Protein AF-A0AAJ1N488-F1 (afdb_monomer_lite)

Radius of gyration: 25.94 Å; chains: 1; bounding box: 61×75×74 Å

Structure (mmCIF, N/CA/C/O backbone):
data_AF-A0AAJ1N488-F1
#
_entry.id   AF-A0AAJ1N488-F1
#
loop_
_atom_site.group_PDB
_atom_site.id
_atom_site.type_symbol
_atom_site.label_atom_id
_atom_site.label_alt_id
_atom_site.label_comp_id
_atom_site.label_asym_id
_atom_site.label_entity_id
_atom_site.label_seq_id
_atom_site.pdbx_PDB_ins_code
_atom_site.Cartn_x
_atom_site.Cartn_y
_atom_site.Cartn_z
_atom_site.occupancy
_atom_site.B_iso_or_equiv
_atom_site.auth_seq_id
_atom_site.auth_comp_id
_atom_site.auth_asym_id
_atom_site.auth_atom_id
_atom_site.pdbx_PDB_model_num
ATOM 1 N N . MET A 1 1 ? -21.109 -54.606 38.270 1.00 36.25 1 MET A N 1
ATOM 2 C CA . MET A 1 1 ? -21.051 -55.304 36.967 1.00 36.25 1 MET A CA 1
ATOM 3 C C . MET A 1 1 ? -21.963 -54.584 35.985 1.00 36.25 1 MET A C 1
ATOM 5 O O . MET A 1 1 ? -23.136 -54.411 36.277 1.00 36.25 1 MET A O 1
ATOM 9 N N . ARG A 1 2 ? -21.387 -54.098 34.879 1.00 30.08 2 ARG A N 1
ATOM 10 C CA . ARG A 1 2 ? -22.067 -53.442 33.752 1.00 30.08 2 ARG A CA 1
ATOM 11 C C . ARG A 1 2 ? -23.054 -54.397 33.073 1.00 30.08 2 ARG A C 1
ATOM 13 O O . ARG A 1 2 ? -22.641 -55.501 32.739 1.00 30.08 2 ARG A O 1
ATOM 20 N N . LYS A 1 3 ? -24.248 -53.914 32.718 1.00 27.27 3 LYS A N 1
ATOM 21 C CA . LYS A 1 3 ? -24.883 -54.207 31.421 1.00 27.27 3 LYS A CA 1
ATOM 22 C C . LYS A 1 3 ? -25.620 -52.957 30.938 1.00 27.27 3 LYS A C 1
ATOM 24 O O . LYS A 1 3 ? -26.560 -52.496 31.571 1.00 27.27 3 LYS A O 1
ATOM 29 N N . VAL A 1 4 ? -25.112 -52.402 29.843 1.00 28.91 4 VAL A N 1
ATOM 30 C CA . VAL A 1 4 ? -25.708 -51.323 29.054 1.00 28.91 4 VAL A CA 1
ATOM 31 C C . VAL A 1 4 ? -26.609 -51.994 28.019 1.00 28.91 4 VAL A C 1
ATOM 33 O O . VAL A 1 4 ? -26.129 -52.847 27.274 1.00 28.91 4 VAL A O 1
ATOM 36 N N . LEU A 1 5 ? -27.894 -51.636 27.987 1.00 27.42 5 LEU A N 1
ATOM 37 C CA . LEU A 1 5 ? -28.782 -51.913 26.859 1.00 27.42 5 LEU A CA 1
ATOM 38 C C . LEU A 1 5 ? -28.814 -50.657 25.982 1.00 27.42 5 LEU A C 1
ATOM 40 O O . LEU A 1 5 ? -29.198 -49.584 26.442 1.00 27.42 5 LEU A O 1
ATOM 44 N N . ILE A 1 6 ? -28.376 -50.800 24.736 1.00 29.16 6 ILE A N 1
ATOM 45 C CA . ILE A 1 6 ? -28.425 -49.760 23.708 1.00 29.16 6 ILE A CA 1
ATOM 46 C C . ILE A 1 6 ? -29.826 -49.807 23.090 1.00 29.16 6 ILE A C 1
ATOM 48 O O . ILE A 1 6 ? -30.168 -50.764 22.401 1.00 29.16 6 ILE A O 1
ATOM 52 N N . GLY A 1 7 ? -30.642 -48.792 23.374 1.00 27.95 7 GLY A N 1
ATOM 53 C CA . GLY A 1 7 ? -31.912 -48.545 22.695 1.00 27.95 7 GLY A CA 1
ATOM 54 C C . GLY A 1 7 ? -31.689 -47.625 21.498 1.00 27.95 7 GLY A C 1
ATOM 55 O O . GLY A 1 7 ? -31.262 -46.485 21.662 1.00 27.95 7 GLY A O 1
ATOM 56 N N . VAL A 1 8 ? -31.957 -48.134 20.298 1.00 27.59 8 VAL A N 1
ATOM 57 C CA . VAL A 1 8 ? -31.929 -47.376 19.042 1.00 27.59 8 VAL A CA 1
ATOM 58 C C . VAL A 1 8 ? -33.181 -46.501 18.982 1.00 27.59 8 VAL A C 1
ATOM 60 O O . VAL A 1 8 ? -34.292 -47.016 18.875 1.00 27.59 8 VAL A O 1
ATOM 63 N N . MET A 1 9 ? -33.010 -45.181 19.063 1.00 27.67 9 MET A N 1
ATOM 64 C CA . MET A 1 9 ? -34.079 -44.213 18.817 1.00 27.67 9 MET A CA 1
ATOM 65 C C . MET A 1 9 ? -34.003 -43.777 17.351 1.00 27.67 9 MET A C 1
ATOM 67 O O . MET A 1 9 ? -33.059 -43.107 16.937 1.00 27.67 9 MET A O 1
ATOM 71 N N . ALA A 1 10 ? -34.980 -44.210 16.555 1.00 26.47 10 ALA A N 1
ATOM 72 C CA . ALA A 1 10 ? -35.138 -43.792 15.170 1.00 26.47 10 ALA A CA 1
ATOM 73 C C . ALA A 1 10 ? -35.595 -42.326 15.125 1.00 26.47 10 ALA A C 1
ATOM 75 O O . ALA A 1 10 ? -36.695 -41.999 15.569 1.00 26.47 10 ALA A O 1
ATOM 76 N N . VAL A 1 11 ? -34.750 -41.445 14.587 1.00 29.73 11 VAL A N 1
ATOM 77 C CA . VAL A 1 11 ? -35.127 -40.067 14.257 1.00 29.73 11 VAL A CA 1
ATOM 78 C C . VAL A 1 11 ? -35.671 -40.065 12.834 1.00 29.73 11 VAL A C 1
ATOM 80 O O . VAL A 1 11 ? -34.951 -40.316 11.869 1.00 29.73 11 VAL A O 1
ATOM 83 N N . LEU A 1 12 ? -36.971 -39.811 12.726 1.00 25.72 12 LEU A N 1
ATOM 84 C CA . LEU A 1 12 ? -37.691 -39.628 11.475 1.00 25.72 12 LEU A CA 1
ATOM 85 C C . LEU A 1 12 ? -37.343 -38.234 10.918 1.00 25.72 12 LEU A C 1
ATOM 87 O O . LEU A 1 12 ? -37.872 -37.224 11.381 1.00 25.72 12 LEU A O 1
ATOM 91 N N . SER A 1 13 ? -36.418 -38.154 9.961 1.00 28.58 13 SER A N 1
ATOM 92 C CA . SER A 1 13 ? -36.109 -36.899 9.267 1.00 28.58 13 SER A CA 1
ATOM 93 C C . SER A 1 13 ? -37.162 -36.612 8.198 1.00 28.58 13 SER A C 1
ATOM 95 O O . SER A 1 13 ? -37.242 -37.293 7.179 1.00 28.58 13 SER A O 1
ATOM 97 N N . ILE A 1 14 ? -37.960 -35.574 8.439 1.00 30.69 14 ILE A N 1
ATOM 98 C CA . ILE A 1 14 ? -38.857 -34.963 7.458 1.00 30.69 14 ILE A CA 1
ATOM 99 C C . ILE A 1 14 ? -37.984 -34.256 6.413 1.00 30.69 14 ILE A C 1
ATOM 101 O O . ILE A 1 14 ? -37.377 -33.222 6.690 1.00 30.69 14 ILE A O 1
ATOM 105 N N . THR A 1 15 ? -37.898 -34.817 5.209 1.00 27.75 15 THR A N 1
ATOM 106 C CA . THR A 1 15 ? -37.269 -34.165 4.056 1.00 27.75 15 THR A CA 1
ATOM 107 C C . THR A 1 15 ? -38.212 -33.106 3.492 1.00 27.75 15 THR A C 1
ATOM 109 O O . THR A 1 15 ? -39.072 -33.403 2.665 1.00 27.75 15 THR A O 1
ATOM 112 N N . LEU A 1 16 ? -38.047 -31.858 3.929 1.00 30.61 16 LEU A N 1
ATOM 113 C CA . LEU A 1 16 ? -38.528 -30.702 3.178 1.00 30.61 16 LEU A CA 1
ATOM 114 C C . LEU A 1 16 ? -37.578 -30.483 1.996 1.00 30.61 16 LEU A C 1
ATOM 116 O O . LEU A 1 16 ? -36.421 -30.100 2.168 1.00 30.61 16 LEU A O 1
ATOM 120 N N . MET A 1 17 ? -38.075 -30.772 0.793 1.00 32.09 17 MET A N 1
ATOM 121 C CA . MET A 1 17 ? -37.460 -30.390 -0.476 1.00 32.09 17 MET A CA 1
ATOM 122 C C . MET A 1 17 ? -37.405 -28.861 -0.568 1.00 32.09 17 MET A C 1
ATOM 124 O O . MET A 1 17 ? -38.353 -28.215 -1.003 1.00 32.09 17 MET A O 1
ATOM 128 N N . GLY A 1 18 ? -36.285 -28.283 -0.149 1.00 29.25 18 GLY A N 1
ATOM 129 C CA . GLY A 1 18 ? -35.851 -26.955 -0.558 1.00 29.25 18 GLY A CA 1
ATOM 130 C C . GLY A 1 18 ? -34.635 -27.124 -1.455 1.00 29.25 18 GLY A C 1
ATOM 131 O O . GLY A 1 18 ? -33.621 -27.658 -1.012 1.00 29.25 18 GLY A O 1
ATOM 132 N N . CYS A 1 19 ? -34.743 -26.720 -2.721 1.00 30.95 19 CYS A N 1
ATOM 133 C CA . CYS A 1 19 ? -33.626 -26.664 -3.658 1.00 30.95 19 CYS A CA 1
ATOM 134 C C . CYS A 1 19 ? -32.556 -25.691 -3.146 1.00 30.95 19 CYS A C 1
ATOM 136 O O . CYS A 1 19 ? -32.568 -24.509 -3.476 1.00 30.95 19 CYS A O 1
ATOM 138 N N . THR A 1 20 ? -31.611 -26.187 -2.354 1.00 27.67 20 THR A N 1
ATOM 139 C CA . THR A 1 20 ? -30.303 -25.557 -2.224 1.00 27.67 20 THR A CA 1
ATOM 140 C C . THR A 1 20 ? -29.526 -25.836 -3.512 1.00 27.67 20 THR A C 1
ATOM 142 O O . THR A 1 20 ? -29.503 -26.985 -3.972 1.00 27.67 20 THR A O 1
ATOM 145 N N . PRO A 1 21 ? -28.896 -24.829 -4.144 1.00 27.27 21 PRO A N 1
ATOM 146 C CA . PRO A 1 21 ? -27.914 -25.117 -5.172 1.00 27.27 21 PRO A CA 1
ATOM 147 C C . PRO A 1 21 ? -26.832 -25.953 -4.491 1.00 27.27 21 PRO A C 1
ATOM 149 O O . PRO A 1 21 ? -26.192 -25.501 -3.541 1.00 27.27 21 PRO A O 1
ATOM 152 N N . LYS A 1 22 ? -26.673 -27.206 -4.928 1.00 23.69 22 LYS A N 1
ATOM 153 C CA . LYS A 1 22 ? -25.494 -28.000 -4.593 1.00 23.69 22 LYS A CA 1
ATOM 154 C C . LYS A 1 22 ? -24.298 -27.215 -5.113 1.00 23.69 22 LYS A C 1
ATOM 156 O O . LYS A 1 22 ? -23.960 -27.315 -6.288 1.00 23.69 22 LYS A O 1
ATOM 161 N N . ILE A 1 23 ? -23.666 -26.431 -4.248 1.00 27.41 23 ILE A N 1
ATOM 162 C CA . ILE A 1 23 ? -22.282 -26.038 -4.455 1.00 27.41 23 ILE A CA 1
ATOM 163 C C . ILE A 1 23 ? -21.524 -27.353 -4.336 1.00 27.41 23 ILE A C 1
ATOM 165 O O . ILE A 1 23 ? -21.303 -27.867 -3.240 1.00 27.41 23 ILE A O 1
ATOM 169 N N . GLN A 1 24 ? -21.244 -27.967 -5.482 1.00 23.33 24 GLN A N 1
ATOM 170 C CA . GLN A 1 24 ? -20.271 -29.038 -5.569 1.00 23.33 24 GLN A CA 1
ATOM 171 C C . GLN A 1 24 ? -18.945 -28.415 -5.141 1.00 23.33 24 GLN A C 1
ATOM 173 O O . GLN A 1 24 ? -18.272 -27.743 -5.914 1.00 23.33 24 GLN A O 1
ATOM 178 N N . THR A 1 25 ? -18.593 -28.583 -3.871 1.00 26.69 25 THR A N 1
ATOM 179 C CA . THR A 1 25 ? -17.217 -28.425 -3.423 1.00 26.69 25 THR A CA 1
ATOM 180 C C . THR A 1 25 ? -16.431 -29.534 -4.106 1.00 26.69 25 THR A C 1
ATOM 182 O O . THR A 1 25 ? -16.404 -30.670 -3.630 1.00 26.69 25 THR A O 1
ATOM 185 N N . VAL A 1 26 ? -15.870 -29.237 -5.275 1.00 30.50 26 VAL A N 1
ATOM 186 C CA . VAL A 1 26 ? -14.928 -30.133 -5.937 1.00 30.50 26 VAL A CA 1
ATOM 187 C C . VAL A 1 26 ? -13.654 -30.095 -5.100 1.00 30.50 26 VAL A C 1
ATOM 189 O O . VAL A 1 26 ? -12.883 -29.141 -5.156 1.00 30.50 26 VAL A O 1
ATOM 192 N N . SER A 1 27 ? -13.456 -31.102 -4.251 1.00 31.02 27 SER A N 1
ATOM 193 C CA . SER A 1 27 ? -12.177 -31.307 -3.579 1.00 31.02 27 SER A CA 1
ATOM 194 C C . SER A 1 27 ? -11.182 -31.832 -4.615 1.00 31.02 27 SER A C 1
ATOM 196 O O . SER A 1 27 ? -11.155 -33.029 -4.903 1.00 31.02 27 SER A O 1
ATOM 198 N N . PHE A 1 28 ? -10.385 -30.945 -5.206 1.00 37.16 28 PHE A N 1
ATOM 199 C CA . PHE A 1 28 ? -9.226 -31.353 -5.998 1.00 37.16 28 PHE A CA 1
ATOM 200 C C . PHE A 1 28 ? -8.170 -31.933 -5.042 1.00 37.16 28 PHE A C 1
ATOM 202 O O . PHE A 1 28 ? -7.532 -31.199 -4.294 1.00 37.16 28 PHE A O 1
ATOM 209 N N . VAL A 1 29 ? -7.990 -33.257 -5.039 1.00 41.97 29 VAL A N 1
ATOM 210 C CA . VAL A 1 29 ? -6.810 -33.902 -4.439 1.00 41.97 29 VAL A CA 1
ATOM 211 C C . VAL A 1 29 ? -5.736 -33.927 -5.527 1.00 41.97 29 VAL A C 1
ATOM 213 O O . VAL A 1 29 ? -5.707 -34.836 -6.354 1.00 41.97 29 VAL A O 1
ATOM 216 N N . GLY A 1 30 ? -4.919 -32.875 -5.593 1.00 57.50 30 GLY A N 1
ATOM 217 C CA . GLY A 1 30 ? -3.946 -32.664 -6.666 1.00 57.50 30 GLY A CA 1
ATOM 218 C C . GLY A 1 30 ? -2.936 -31.558 -6.367 1.00 57.50 30 GLY A C 1
ATOM 219 O O . GLY A 1 30 ? -2.962 -30.955 -5.295 1.00 57.50 30 GLY A O 1
ATOM 220 N N . ASP A 1 31 ? -2.047 -31.293 -7.323 1.00 72.50 31 ASP A N 1
ATOM 221 C CA . ASP A 1 31 ? -1.040 -30.237 -7.199 1.00 72.50 31 ASP A CA 1
ATOM 222 C C . ASP A 1 31 ? -1.704 -28.858 -7.283 1.00 72.50 31 ASP A C 1
ATOM 224 O O . ASP A 1 31 ? -2.576 -28.625 -8.122 1.00 72.50 31 ASP A O 1
ATOM 228 N N . THR A 1 32 ? -1.261 -27.927 -6.433 1.00 78.19 32 THR A N 1
ATOM 229 C CA . THR A 1 32 ? -1.585 -26.501 -6.572 1.00 78.19 32 THR A CA 1
ATOM 230 C C . THR A 1 32 ? -0.380 -25.782 -7.156 1.00 78.19 32 THR A C 1
ATOM 232 O O . THR A 1 32 ? 0.681 -25.695 -6.528 1.00 78.19 32 THR A O 1
ATOM 235 N N . LEU A 1 33 ? -0.550 -25.262 -8.364 1.00 82.44 33 LEU A N 1
ATOM 236 C CA . LEU A 1 33 ? 0.482 -24.545 -9.092 1.00 82.44 33 LEU A CA 1
ATOM 237 C C . LEU A 1 33 ? 0.209 -23.048 -9.041 1.00 82.44 33 LEU A C 1
ATOM 239 O O . LEU A 1 33 ? -0.930 -22.609 -9.148 1.00 82.44 33 LEU A O 1
ATOM 243 N N . SER A 1 34 ? 1.270 -22.276 -8.879 1.00 81.38 34 SER A N 1
ATOM 244 C CA . SER A 1 34 ? 1.286 -20.828 -9.020 1.00 81.38 34 SER A CA 1
ATOM 245 C C . SER A 1 34 ? 1.753 -20.509 -10.437 1.00 81.38 34 SER A C 1
ATOM 247 O O . SER A 1 34 ? 2.879 -20.854 -10.792 1.00 81.38 34 SER A O 1
ATOM 249 N N . CYS A 1 35 ? 0.891 -19.913 -11.259 1.00 75.44 35 CYS A N 1
ATOM 250 C CA . CYS A 1 35 ? 1.131 -19.719 -12.690 1.00 75.44 35 CYS A CA 1
ATOM 251 C C . CYS A 1 35 ? 1.018 -18.253 -13.101 1.00 75.44 35 CYS A C 1
ATOM 253 O O . CYS A 1 35 ? 0.181 -17.518 -12.583 1.00 75.44 35 CYS A O 1
ATOM 255 N N . GLN A 1 36 ? 1.793 -17.832 -14.098 1.00 75.38 36 GLN A N 1
ATOM 256 C CA . GLN A 1 36 ? 1.586 -16.538 -14.743 1.00 75.38 36 GLN A CA 1
ATOM 257 C C . GLN A 1 36 ? 0.455 -16.663 -15.759 1.00 75.38 36 GLN A C 1
ATOM 259 O O . GLN A 1 36 ? 0.543 -17.460 -16.693 1.00 75.38 36 GLN A O 1
ATOM 264 N N . TYR A 1 37 ? -0.603 -15.874 -15.587 1.00 71.44 37 TYR A N 1
ATOM 265 C CA . TYR A 1 37 ? -1.682 -15.824 -16.563 1.00 71.44 37 TYR A CA 1
ATOM 266 C C . TYR A 1 37 ? -1.346 -14.850 -17.696 1.00 71.44 37 TYR A C 1
ATOM 268 O O . TYR A 1 37 ? -0.968 -13.698 -17.461 1.00 71.44 37 TYR A O 1
ATOM 276 N N . ALA A 1 38 ? -1.499 -15.323 -18.930 1.00 62.50 38 ALA A N 1
ATOM 277 C CA . ALA A 1 38 ? -1.286 -14.562 -20.146 1.00 62.50 38 ALA A CA 1
ATOM 278 C C . ALA A 1 38 ? -2.556 -14.569 -21.007 1.00 62.50 38 ALA A C 1
ATOM 280 O O . ALA A 1 38 ? -2.949 -15.588 -21.575 1.00 62.50 38 ALA A O 1
ATOM 281 N N . VAL A 1 39 ? -3.179 -13.398 -21.161 1.00 52.59 39 VAL A N 1
ATOM 282 C CA . VAL A 1 39 ? -4.188 -13.181 -22.211 1.00 52.59 39 VAL A CA 1
ATOM 283 C C . VAL A 1 39 ? -3.460 -12.782 -23.485 1.00 52.59 39 VAL A C 1
ATOM 285 O O . VAL A 1 39 ? -2.645 -11.865 -23.458 1.00 52.59 39 VAL A O 1
ATOM 288 N N . ALA A 1 40 ? -3.754 -13.418 -24.614 1.00 47.16 40 ALA A N 1
ATOM 289 C CA . ALA A 1 40 ? -3.312 -12.911 -25.906 1.00 47.16 40 ALA A CA 1
ATOM 290 C C . ALA A 1 40 ? -4.152 -11.676 -26.287 1.00 47.16 40 ALA A C 1
ATOM 292 O O . ALA A 1 40 ? -5.366 -11.780 -26.447 1.00 47.16 40 ALA A O 1
ATOM 293 N N . ASN A 1 41 ? -3.541 -10.501 -26.467 1.00 41.06 41 ASN A N 1
ATOM 294 C CA . ASN A 1 41 ? -4.208 -9.410 -27.184 1.00 41.06 41 ASN A CA 1
ATOM 295 C C . ASN A 1 41 ? -4.243 -9.783 -28.677 1.00 41.06 41 ASN A C 1
ATOM 297 O O . ASN A 1 41 ? -3.197 -9.807 -29.329 1.00 41.06 41 ASN A O 1
ATOM 301 N N . ILE A 1 42 ? -5.422 -10.146 -29.190 1.00 46.91 42 ILE A N 1
ATOM 302 C CA . ILE A 1 42 ? -5.598 -10.605 -30.571 1.00 46.91 42 ILE A CA 1
ATOM 303 C C . ILE A 1 42 ? -5.681 -9.383 -31.488 1.00 46.91 42 ILE A C 1
ATOM 305 O O . ILE A 1 42 ? -6.749 -8.812 -31.693 1.00 46.91 42 ILE A O 1
ATOM 309 N N . VAL A 1 43 ? -4.547 -9.013 -32.079 1.00 40.38 43 VAL A N 1
ATOM 310 C CA . VAL A 1 43 ? -4.510 -8.196 -33.296 1.00 40.38 43 VAL A CA 1
ATOM 311 C C . VAL A 1 43 ? -3.701 -8.990 -34.324 1.00 40.38 43 VAL A C 1
ATOM 313 O O . VAL A 1 43 ? -2.548 -9.337 -34.076 1.00 40.38 43 VAL A O 1
ATOM 316 N N . ASP A 1 44 ? -4.343 -9.348 -35.437 1.00 45.78 44 ASP A N 1
ATOM 317 C CA . ASP A 1 44 ? -3.745 -10.018 -36.605 1.00 45.78 44 ASP A CA 1
ATOM 318 C C . ASP A 1 44 ? -3.213 -11.451 -36.397 1.00 45.78 44 ASP A C 1
ATOM 320 O O . ASP A 1 44 ? -2.272 -11.879 -37.061 1.00 45.78 44 ASP A O 1
ATOM 324 N N . GLY A 1 45 ? -3.814 -12.226 -35.488 1.00 45.56 45 GLY A N 1
ATOM 325 C CA . GLY A 1 45 ? -3.485 -13.653 -35.321 1.00 45.56 45 GLY A CA 1
ATOM 326 C C . GLY A 1 45 ? -2.146 -13.935 -34.628 1.00 45.56 45 GLY A C 1
ATOM 327 O O . GLY A 1 45 ? -1.775 -15.097 -34.483 1.00 45.56 45 GLY A O 1
ATOM 328 N N . ASN A 1 46 ? -1.454 -12.899 -34.147 1.00 37.91 46 ASN A N 1
ATOM 329 C CA . ASN A 1 46 ? -0.248 -13.029 -33.337 1.00 37.91 46 ASN A CA 1
ATOM 330 C C . ASN A 1 46 ? -0.586 -12.849 -31.854 1.00 37.91 46 ASN A C 1
ATOM 332 O O . ASN A 1 46 ? -1.107 -11.809 -31.448 1.00 37.91 46 ASN A O 1
ATOM 336 N N . ALA A 1 47 ? -0.269 -13.853 -31.036 1.00 40.34 47 ALA A N 1
ATOM 337 C CA . ALA A 1 47 ? -0.452 -13.772 -29.593 1.00 40.34 47 ALA A CA 1
ATOM 338 C C . ALA A 1 47 ? 0.481 -12.704 -28.996 1.00 40.34 47 ALA A C 1
ATOM 340 O O . ALA A 1 47 ? 1.704 -12.819 -29.070 1.00 40.34 47 ALA A O 1
ATOM 341 N N . LYS A 1 48 ? -0.088 -11.660 -28.384 1.00 44.09 48 LYS A N 1
ATOM 342 C CA . LYS A 1 48 ? 0.655 -10.723 -27.528 1.00 44.09 48 LYS A CA 1
ATOM 343 C C . LYS A 1 48 ? 0.320 -11.001 -26.070 1.00 44.09 48 LYS A C 1
ATOM 345 O O . LYS A 1 48 ? -0.782 -10.690 -25.634 1.00 44.09 48 LYS A O 1
ATOM 350 N N . PHE A 1 49 ? 1.271 -11.589 -25.350 1.00 43.12 49 PHE A N 1
ATOM 351 C CA . PHE A 1 49 ? 1.168 -11.947 -23.936 1.00 43.12 49 PHE A CA 1
ATOM 352 C C . PHE A 1 49 ? 0.855 -10.719 -23.063 1.00 43.12 49 PHE A C 1
ATOM 354 O O . PHE A 1 49 ? 1.678 -9.816 -22.939 1.00 43.12 49 PHE A O 1
ATOM 361 N N . ILE A 1 50 ? -0.316 -10.682 -22.431 1.00 45.34 50 ILE A N 1
ATOM 362 C CA . ILE A 1 50 ? -0.636 -9.740 -21.353 1.00 45.34 50 ILE A CA 1
ATOM 363 C C . ILE A 1 50 ? -0.110 -10.366 -20.064 1.00 45.34 50 ILE A C 1
ATOM 365 O O . ILE A 1 50 ? -0.777 -11.200 -19.466 1.00 45.34 50 ILE A O 1
ATOM 369 N N . ALA A 1 51 ? 1.109 -10.013 -19.670 1.00 37.72 51 ALA A N 1
ATOM 370 C CA . ALA A 1 51 ? 1.714 -10.523 -18.447 1.00 37.72 51 ALA A CA 1
ATOM 371 C C . ALA A 1 51 ? 1.108 -9.843 -17.206 1.00 37.72 51 ALA A C 1
ATOM 373 O O . ALA A 1 51 ? 1.526 -8.751 -16.829 1.00 37.72 51 ALA A O 1
ATOM 374 N N . GLY A 1 52 ? 0.122 -10.482 -16.574 1.00 43.72 52 GLY A N 1
ATOM 375 C CA . GLY A 1 52 ? -0.327 -10.127 -15.227 1.00 43.72 52 GLY A CA 1
ATOM 376 C C . GLY A 1 52 ? 0.615 -10.728 -14.182 1.00 43.72 52 GLY A C 1
ATOM 377 O O . GLY A 1 52 ? 0.910 -11.917 -14.223 1.00 43.72 52 GLY A O 1
ATOM 378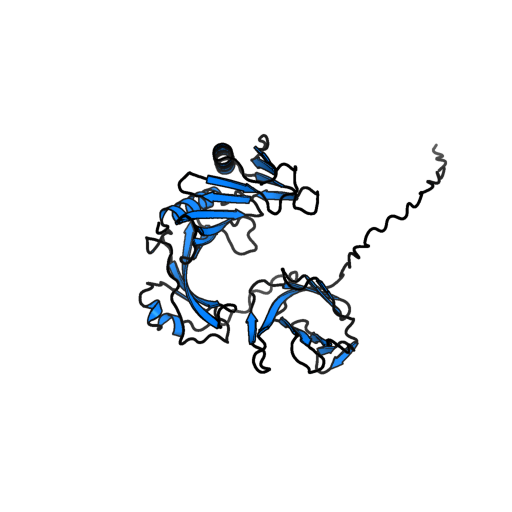 N N . ILE A 1 53 ? 1.109 -9.909 -13.250 1.00 45.94 53 ILE A N 1
ATOM 379 C CA . ILE A 1 53 ? 2.068 -10.321 -12.201 1.00 45.94 53 ILE A CA 1
ATOM 380 C C . ILE A 1 53 ? 1.352 -10.981 -11.009 1.00 45.94 53 ILE A 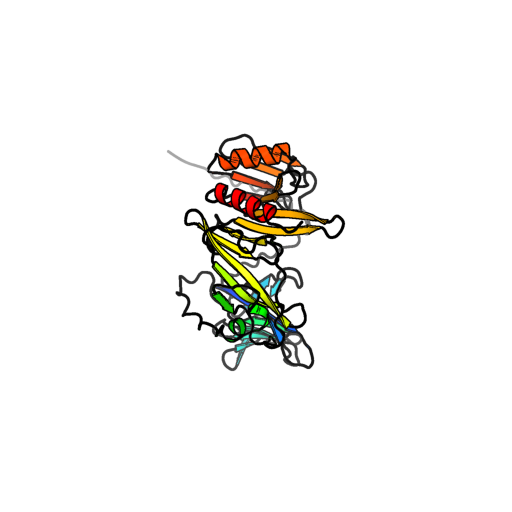C 1
ATOM 382 O O . ILE A 1 53 ? 1.990 -11.349 -10.032 1.00 45.94 53 ILE A O 1
ATOM 386 N N . THR A 1 54 ? 0.031 -11.152 -11.048 1.00 53.25 54 THR A N 1
ATOM 387 C CA . THR A 1 54 ? -0.665 -11.945 -10.032 1.00 53.25 54 THR A CA 1
ATOM 388 C C . THR A 1 54 ? -0.561 -13.417 -10.408 1.00 53.25 54 THR A C 1
ATOM 390 O O . THR A 1 54 ? -1.238 -13.822 -11.356 1.00 53.25 54 THR A O 1
ATOM 393 N N . PRO A 1 55 ? 0.274 -14.221 -9.720 1.00 56.62 55 PRO A N 1
ATOM 394 C CA . PRO A 1 55 ? 0.224 -15.659 -9.886 1.00 56.62 55 PRO A CA 1
ATOM 395 C C . PRO A 1 55 ? -1.201 -16.156 -9.641 1.00 56.62 55 PRO A C 1
ATOM 397 O O . PRO A 1 55 ? -1.794 -15.889 -8.593 1.00 56.62 55 PRO A O 1
ATOM 400 N N . GLU A 1 56 ? -1.749 -16.871 -10.614 1.00 70.19 56 GLU A N 1
ATOM 401 C CA . GLU A 1 56 ? -3.035 -17.538 -10.481 1.00 70.19 56 GLU A CA 1
ATOM 402 C C . GLU A 1 56 ? -2.807 -18.959 -9.977 1.00 70.19 56 GLU A C 1
ATOM 404 O O . GLU A 1 56 ? -1.891 -19.653 -10.426 1.00 70.19 56 GLU A O 1
ATOM 409 N N . ASN A 1 57 ? -3.636 -19.389 -9.023 1.00 77.38 57 ASN A N 1
ATOM 410 C CA . ASN A 1 57 ? -3.594 -20.772 -8.574 1.00 77.38 57 ASN A CA 1
ATOM 411 C C . ASN A 1 57 ? -4.296 -21.645 -9.623 1.00 77.38 57 ASN A C 1
ATOM 413 O O . ASN A 1 57 ? -5.461 -21.410 -9.963 1.00 77.38 57 ASN A O 1
ATOM 417 N N . LEU A 1 58 ? -3.589 -22.663 -10.100 1.00 80.88 58 LEU A N 1
ATOM 418 C CA . LEU A 1 58 ? -4.125 -23.724 -10.935 1.00 80.88 58 LEU A CA 1
ATOM 419 C C . LEU A 1 58 ? -4.137 -25.026 -10.131 1.00 80.88 58 LEU A C 1
ATOM 421 O O . LEU A 1 58 ? -3.119 -25.425 -9.565 1.00 80.88 58 LEU A O 1
ATOM 425 N N . TYR A 1 59 ? -5.286 -25.688 -10.076 1.00 77.12 59 TYR A N 1
ATOM 426 C CA . TYR A 1 59 ? -5.453 -26.974 -9.405 1.00 77.12 59 TYR A CA 1
ATOM 427 C C . TYR A 1 59 ? -5.378 -28.080 -10.450 1.00 77.12 59 TYR A C 1
ATOM 429 O O . TYR A 1 59 ? -6.133 -28.036 -11.416 1.00 77.12 59 TYR A O 1
ATOM 437 N N . VAL A 1 60 ? -4.477 -29.052 -10.285 1.00 75.81 60 VAL A N 1
ATOM 438 C CA . VAL A 1 60 ? -4.211 -30.088 -11.297 1.00 75.81 60 VAL A CA 1
ATOM 439 C C . VAL A 1 60 ? -4.285 -31.481 -10.681 1.00 75.81 60 VAL A C 1
ATOM 441 O O . VAL A 1 60 ? -3.535 -31.803 -9.762 1.00 75.81 60 VAL A O 1
ATOM 444 N N . ALA A 1 61 ? -5.145 -32.342 -11.221 1.00 69.69 61 ALA A N 1
ATOM 445 C CA . ALA A 1 61 ? -5.308 -33.731 -10.794 1.00 69.69 61 ALA A CA 1
ATOM 446 C C . ALA A 1 61 ? -5.826 -34.581 -11.956 1.00 69.69 61 ALA A C 1
ATOM 448 O O . ALA A 1 61 ? -6.604 -34.094 -12.763 1.00 69.69 61 ALA A O 1
ATOM 449 N N . ASN A 1 62 ? -5.441 -35.859 -12.026 1.00 70.94 62 ASN A N 1
ATOM 450 C CA . ASN A 1 62 ? -6.058 -36.848 -12.927 1.00 70.94 62 ASN A CA 1
ATOM 451 C C . ASN A 1 62 ? -6.191 -36.394 -14.398 1.00 70.94 62 ASN A C 1
ATOM 453 O O . ASN A 1 62 ? -7.250 -36.543 -15.003 1.00 70.94 62 ASN A O 1
ATOM 457 N N . ASN A 1 63 ? -5.119 -35.829 -14.970 1.00 78.00 63 ASN A N 1
ATOM 458 C CA . ASN A 1 63 ? -5.108 -35.253 -16.323 1.00 78.00 63 ASN A CA 1
ATOM 459 C C . ASN A 1 63 ? -6.197 -34.191 -16.551 1.00 78.00 63 ASN A C 1
ATOM 461 O O . ASN A 1 63 ? -6.740 -34.076 -17.642 1.00 78.00 63 ASN A O 1
ATOM 465 N N . GLN A 1 64 ? -6.530 -33.425 -15.520 1.00 75.25 64 GLN A N 1
ATOM 466 C CA . GLN A 1 64 ? -7.517 -32.355 -15.535 1.00 75.25 64 GLN A CA 1
ATOM 467 C C . GLN A 1 64 ? -6.958 -31.158 -14.756 1.00 75.25 64 GLN A C 1
ATOM 469 O O . GLN A 1 64 ? -6.129 -31.331 -13.854 1.00 75.25 64 GLN A O 1
ATOM 474 N N . PHE A 1 65 ? -7.414 -29.949 -15.079 1.00 79.31 65 PHE A N 1
ATOM 475 C CA . PHE A 1 65 ? -7.069 -28.751 -14.324 1.00 79.31 65 PHE A CA 1
ATOM 476 C C . PHE A 1 65 ? -8.252 -27.798 -14.135 1.00 79.31 65 PHE A C 1
ATOM 478 O O . PHE A 1 65 ? -9.201 -27.800 -14.920 1.00 79.31 65 PHE A O 1
ATOM 485 N N . ALA A 1 66 ? -8.183 -26.961 -13.099 1.00 72.69 66 ALA A N 1
ATOM 486 C CA . ALA A 1 66 ? -9.182 -25.938 -12.804 1.00 72.69 66 ALA A CA 1
ATOM 487 C C . ALA A 1 66 ? -8.561 -24.659 -12.220 1.00 72.69 66 ALA A C 1
ATOM 489 O O . ALA A 1 66 ? -7.489 -24.698 -11.613 1.00 72.69 66 ALA A O 1
ATOM 490 N N . THR A 1 67 ? -9.242 -23.519 -12.366 1.00 72.75 67 THR A N 1
ATOM 491 C CA . THR A 1 67 ? -8.811 -22.235 -11.788 1.00 72.75 67 THR A CA 1
ATOM 492 C C . THR A 1 67 ? -9.958 -21.258 -11.530 1.00 72.75 67 THR A C 1
ATOM 494 O O . THR A 1 67 ? -11.014 -21.303 -12.164 1.00 72.75 67 THR A O 1
ATOM 497 N N . THR A 1 68 ? -9.735 -20.349 -10.579 1.00 58.84 68 THR A N 1
ATOM 498 C CA . THR A 1 68 ? -10.614 -19.223 -10.246 1.00 58.84 68 THR A CA 1
ATOM 499 C C . THR A 1 68 ? -9.952 -17.929 -10.711 1.00 58.84 68 THR A C 1
ATOM 501 O O . THR A 1 68 ? -9.041 -17.431 -10.047 1.00 58.84 68 THR A O 1
ATOM 504 N N . MET A 1 69 ? -10.398 -17.368 -11.834 1.00 55.12 69 MET A N 1
ATOM 505 C CA . MET A 1 69 ? -9.815 -16.127 -12.345 1.00 55.12 69 MET A CA 1
ATOM 506 C C . MET A 1 69 ? -10.345 -14.907 -11.586 1.00 55.12 69 MET A C 1
ATOM 508 O O . MET A 1 69 ? -11.558 -14.751 -11.410 1.00 55.12 69 MET A O 1
ATOM 512 N N . PHE A 1 70 ? -9.454 -13.993 -11.190 1.00 45.69 70 PHE A N 1
ATOM 513 C CA . PHE A 1 70 ? -9.852 -12.725 -10.577 1.00 45.69 70 PHE A CA 1
ATOM 514 C C . PHE A 1 70 ? -10.663 -11.871 -11.579 1.00 45.69 70 PHE A C 1
ATOM 516 O O . PHE A 1 70 ? -10.157 -11.356 -12.574 1.00 45.69 70 PHE A O 1
ATOM 523 N N . SER A 1 71 ? -11.943 -11.659 -11.268 1.00 37.94 71 SER A N 1
ATOM 524 C CA . SER A 1 71 ? -12.814 -10.557 -11.726 1.00 37.94 71 SER A CA 1
ATOM 525 C C . SER A 1 71 ? -13.369 -10.494 -13.164 1.00 37.94 71 SER A C 1
ATOM 527 O O . SER A 1 71 ? -14.103 -9.541 -13.426 1.00 37.94 71 SER A O 1
ATOM 529 N N . ARG A 1 72 ? -13.128 -11.434 -14.102 1.00 41.56 72 ARG A N 1
ATOM 530 C CA . ARG A 1 72 ? -13.705 -11.287 -15.474 1.00 41.56 72 ARG A CA 1
ATOM 531 C C . ARG A 1 72 ? -14.371 -12.490 -16.153 1.00 41.56 72 ARG A C 1
ATOM 533 O O . ARG A 1 72 ? -15.142 -12.245 -17.075 1.00 41.56 72 ARG A O 1
ATOM 540 N N . ILE A 1 73 ? -14.123 -13.742 -15.754 1.00 42.53 73 ILE A N 1
ATOM 541 C CA . ILE A 1 73 ? -14.570 -14.909 -16.562 1.00 42.53 73 ILE A CA 1
ATOM 542 C C . ILE A 1 73 ? -15.186 -16.063 -15.747 1.00 42.53 73 ILE A C 1
ATOM 544 O O . ILE A 1 73 ? -15.804 -16.953 -16.320 1.00 42.53 73 ILE A O 1
ATOM 548 N N . GLY A 1 74 ? -15.097 -16.028 -14.413 1.00 54.12 74 GLY A N 1
ATOM 549 C CA . GLY A 1 74 ? -15.624 -17.089 -13.547 1.00 54.12 74 GLY A CA 1
ATOM 550 C C . GLY A 1 74 ? -14.666 -18.275 -13.370 1.00 54.12 74 GLY A C 1
ATOM 551 O O . GLY A 1 74 ? -13.472 -18.173 -13.648 1.00 54.12 74 GLY A O 1
ATOM 552 N N . PHE A 1 75 ? -15.191 -19.378 -12.830 1.00 56.44 75 PHE A N 1
ATOM 553 C CA . PHE A 1 75 ? -14.464 -20.634 -12.617 1.00 56.44 75 PHE A CA 1
ATOM 554 C C . PHE A 1 75 ? -14.289 -21.381 -13.945 1.00 56.44 75 PHE A C 1
ATOM 556 O O . PHE A 1 75 ? -15.261 -21.559 -14.678 1.00 56.44 75 PHE A O 1
ATOM 563 N N . ILE A 1 76 ? -13.064 -21.816 -14.244 1.00 73.31 76 ILE A N 1
ATOM 564 C CA . ILE A 1 76 ? -12.737 -22.607 -15.435 1.00 73.31 76 ILE A CA 1
ATOM 565 C C . ILE A 1 76 ? -12.312 -23.998 -14.977 1.00 73.31 76 ILE A C 1
ATOM 567 O O . ILE A 1 76 ? -11.417 -24.125 -14.145 1.00 73.31 76 ILE A O 1
ATOM 571 N N . GLU A 1 77 ? -12.920 -25.028 -15.556 1.00 73.12 77 GLU A N 1
ATOM 572 C CA . GLU A 1 77 ? -12.580 -26.433 -15.333 1.00 73.12 77 GLU A CA 1
ATOM 573 C C . GLU A 1 77 ? -12.397 -27.121 -16.688 1.00 73.12 77 GLU A C 1
ATOM 575 O O . GLU A 1 77 ? -13.257 -27.018 -17.567 1.00 73.12 77 GLU A O 1
ATOM 580 N N . SER A 1 78 ? -11.260 -27.791 -16.880 1.00 77.94 78 SER A N 1
ATOM 581 C CA . SER A 1 78 ? -11.014 -28.578 -18.086 1.00 77.94 78 SER A CA 1
ATOM 582 C C . SER A 1 78 ? -11.810 -29.885 -18.036 1.00 77.94 78 SER A C 1
ATOM 584 O O . SER A 1 78 ? -12.047 -30.413 -16.951 1.00 77.94 78 SER A O 1
ATOM 586 N N . PRO A 1 79 ? -12.168 -30.492 -19.178 1.00 81.81 79 PRO A N 1
ATOM 587 C CA . PRO A 1 79 ? -12.480 -31.917 -19.201 1.00 81.81 79 PRO A CA 1
ATOM 588 C C . PRO A 1 79 ? -11.218 -32.739 -18.890 1.00 81.81 79 PRO A C 1
ATOM 590 O O . PRO A 1 79 ? -10.097 -32.217 -18.913 1.00 81.81 79 PRO A O 1
ATOM 593 N N . THR A 1 80 ? -11.382 -34.037 -18.634 1.00 82.00 80 THR A N 1
ATOM 594 C CA . THR A 1 80 ? -10.245 -34.964 -18.567 1.00 82.00 80 THR A CA 1
ATOM 595 C C . THR A 1 80 ? -9.528 -35.003 -19.917 1.00 82.00 80 THR A C 1
ATOM 597 O O . THR A 1 80 ? -10.148 -35.227 -20.957 1.00 82.00 80 THR A O 1
ATOM 600 N N . LEU A 1 81 ? -8.217 -34.781 -19.899 1.00 81.56 81 LEU A N 1
ATOM 601 C CA . LEU A 1 81 ? -7.357 -34.775 -21.073 1.00 81.56 81 LEU A CA 1
ATOM 602 C C . LEU A 1 81 ? -6.913 -36.211 -21.373 1.00 81.56 81 LEU A C 1
ATOM 604 O O . LEU A 1 81 ? -6.163 -36.832 -20.615 1.00 81.56 81 LEU A O 1
ATOM 608 N N . THR A 1 82 ? -7.431 -36.752 -22.467 1.00 83.38 82 THR A N 1
ATOM 609 C CA . THR A 1 82 ? -7.333 -38.169 -22.847 1.00 83.38 82 THR A CA 1
ATOM 610 C C . THR A 1 82 ? -6.293 -38.404 -23.933 1.00 83.38 82 THR A C 1
ATOM 612 O O . THR A 1 82 ? -5.629 -39.442 -23.937 1.00 83.38 82 THR A O 1
ATOM 615 N N . LYS A 1 83 ? -6.114 -37.444 -24.845 1.00 84.00 83 LYS A N 1
ATOM 616 C CA . LYS A 1 83 ? -5.169 -37.550 -25.956 1.00 84.00 83 LYS A CA 1
ATOM 617 C C . LYS A 1 83 ? -3.788 -37.042 -25.538 1.00 84.00 83 LYS A C 1
ATOM 619 O O . LYS A 1 83 ? -3.678 -36.000 -24.902 1.00 84.00 83 LYS A O 1
ATOM 624 N N . LYS A 1 84 ? -2.728 -37.753 -25.934 1.00 81.69 84 LYS A N 1
ATOM 625 C CA . LYS A 1 84 ? -1.326 -37.398 -25.667 1.00 81.69 84 LYS A CA 1
ATOM 626 C C . LYS A 1 84 ? -0.555 -37.260 -26.977 1.00 81.69 84 LYS A C 1
ATOM 628 O O . LYS A 1 84 ? -0.544 -38.187 -27.783 1.00 81.69 84 LYS A O 1
ATOM 633 N N . GLU A 1 85 ? 0.087 -36.117 -27.188 1.00 75.69 85 GLU A N 1
ATOM 634 C CA . GLU A 1 85 ? 0.847 -35.811 -28.404 1.00 75.69 85 GLU A CA 1
ATOM 635 C C . GLU A 1 85 ? 2.032 -34.896 -28.062 1.00 75.69 85 GLU A C 1
ATOM 637 O O . GLU A 1 85 ? 1.847 -33.853 -27.445 1.00 75.69 85 GLU A O 1
ATOM 642 N N . ASN A 1 86 ? 3.257 -35.284 -28.439 1.00 70.12 86 ASN A N 1
ATOM 643 C CA . ASN A 1 86 ? 4.482 -34.480 -28.267 1.00 70.12 86 ASN A CA 1
ATOM 644 C C . ASN A 1 86 ? 4.693 -33.883 -26.856 1.00 70.12 86 ASN A C 1
ATOM 646 O O . ASN A 1 86 ? 5.132 -32.744 -26.724 1.00 70.12 86 ASN A O 1
ATOM 650 N N . GLY A 1 87 ? 4.388 -34.645 -25.799 1.00 66.06 87 GLY A N 1
ATOM 651 C CA . GLY A 1 87 ? 4.550 -34.183 -24.413 1.00 66.06 87 GLY A CA 1
ATOM 652 C C . GLY A 1 87 ? 3.433 -33.256 -23.916 1.00 66.06 87 GLY A C 1
ATOM 653 O O . GLY A 1 87 ? 3.600 -32.595 -22.891 1.00 66.06 87 GLY A O 1
ATOM 654 N N . VAL A 1 88 ? 2.306 -33.197 -24.632 1.00 67.75 88 VAL A N 1
ATOM 655 C CA . VAL A 1 88 ? 1.119 -32.406 -24.289 1.00 67.75 88 VAL A CA 1
ATOM 656 C C . VAL A 1 88 ? -0.107 -33.317 -24.212 1.00 67.75 88 VAL A C 1
ATOM 658 O O . VAL A 1 88 ? -0.343 -34.153 -25.087 1.00 67.75 88 VAL A O 1
ATOM 661 N N . LEU A 1 89 ? -0.902 -33.135 -23.161 1.00 76.25 89 LEU A N 1
ATOM 662 C CA . LEU A 1 89 ? -2.215 -33.740 -22.971 1.00 76.25 89 LEU A CA 1
ATOM 663 C C . LEU A 1 89 ? -3.297 -32.811 -23.525 1.00 76.25 89 LEU A C 1
ATOM 665 O O . LEU A 1 89 ? -3.223 -31.600 -23.335 1.00 76.25 89 LEU A O 1
ATOM 669 N N . ILE A 1 90 ? -4.283 -33.372 -24.222 1.00 81.31 90 ILE A N 1
ATOM 670 C CA . ILE A 1 90 ? -5.246 -32.643 -25.054 1.00 81.31 90 ILE A CA 1
ATOM 671 C C . ILE A 1 90 ? -6.661 -33.194 -24.813 1.00 81.31 90 ILE A C 1
ATOM 673 O O . ILE A 1 90 ? -6.852 -34.405 -24.693 1.00 81.31 90 ILE A O 1
ATOM 677 N N . SER A 1 91 ? -7.656 -32.306 -24.751 1.00 87.19 91 SER A N 1
ATOM 678 C CA . SER A 1 91 ? -9.078 -32.673 -24.683 1.00 87.19 91 SER A CA 1
ATOM 679 C C . SER A 1 91 ? -9.670 -32.993 -26.057 1.00 87.19 91 SER A C 1
ATOM 681 O O . SER A 1 91 ? -9.362 -32.296 -27.023 1.00 87.19 91 SER A O 1
ATOM 683 N N . ASP A 1 92 ? -10.654 -33.889 -26.111 1.00 76.19 92 ASP A N 1
ATOM 684 C CA . ASP A 1 92 ? -11.408 -34.231 -27.331 1.00 76.19 92 ASP A CA 1
ATOM 685 C C . ASP A 1 92 ? -12.577 -33.255 -27.643 1.00 76.19 92 ASP A C 1
ATOM 687 O O . ASP A 1 92 ? -13.597 -33.649 -28.200 1.00 76.19 92 ASP A O 1
ATOM 691 N N . GLY A 1 93 ? -12.486 -31.982 -27.234 1.00 66.94 93 GLY A N 1
ATOM 692 C CA . GLY A 1 93 ? -13.594 -31.015 -27.311 1.00 66.94 93 GLY A CA 1
ATOM 693 C C . GLY A 1 93 ? -13.747 -30.286 -28.658 1.00 66.94 93 GLY A C 1
ATOM 694 O O . GLY A 1 93 ? -12.767 -29.823 -29.233 1.00 66.94 93 GLY A O 1
ATOM 695 N N . ASP A 1 94 ? -14.996 -30.084 -29.105 1.00 62.00 94 ASP A N 1
ATOM 696 C CA . ASP A 1 94 ? -15.320 -29.473 -30.415 1.00 62.00 94 ASP A CA 1
ATOM 697 C C . ASP A 1 94 ? -15.284 -27.929 -30.452 1.00 62.00 94 ASP A C 1
ATOM 699 O O . ASP A 1 94 ? -15.171 -27.325 -31.522 1.00 62.00 94 ASP A O 1
ATOM 703 N N . LYS A 1 95 ? -15.446 -27.258 -29.300 1.00 69.00 95 LYS A N 1
ATOM 704 C CA . LYS A 1 95 ? -15.540 -25.780 -29.211 1.00 69.00 95 LYS A CA 1
ATOM 705 C C . LYS A 1 95 ? -14.267 -25.123 -28.690 1.00 69.00 95 LYS A C 1
ATOM 707 O O . LYS A 1 95 ? -13.862 -24.077 -29.195 1.00 69.00 95 LYS A O 1
ATOM 712 N N . SER A 1 96 ? -13.661 -25.735 -27.682 1.00 78.00 96 SER A N 1
ATOM 713 C CA . SER A 1 96 ? -12.410 -25.299 -27.073 1.00 78.00 96 SER A CA 1
ATOM 714 C C . SER A 1 96 ? -11.587 -26.533 -26.751 1.00 78.00 96 SER A C 1
ATOM 716 O O . SER A 1 96 ? -12.114 -27.511 -26.219 1.00 78.00 96 SER A O 1
ATOM 718 N N . ILE A 1 97 ? -10.307 -26.472 -27.085 1.00 83.50 97 ILE A N 1
ATOM 719 C CA . ILE A 1 97 ? -9.340 -27.537 -26.880 1.00 83.50 97 ILE A CA 1
ATOM 720 C C . ILE A 1 97 ? -8.481 -27.123 -25.689 1.00 83.50 97 ILE A C 1
ATOM 722 O O . ILE A 1 97 ? -7.722 -26.155 -25.752 1.00 83.50 97 ILE A O 1
ATOM 726 N N . PHE A 1 98 ? -8.633 -27.849 -24.591 1.00 86.75 98 PHE A N 1
ATOM 727 C CA . PHE A 1 98 ? -7.827 -27.694 -23.393 1.00 86.75 98 PHE A CA 1
ATOM 728 C C . PHE A 1 98 ? -6.547 -28.495 -23.564 1.00 86.75 98 PHE A C 1
ATOM 730 O O . PHE A 1 98 ? -6.579 -29.634 -24.038 1.00 86.75 98 PHE A O 1
ATOM 737 N N . THR A 1 99 ? -5.429 -27.897 -23.172 1.00 83.69 99 THR A N 1
ATOM 738 C CA . THR A 1 99 ? -4.123 -28.538 -23.251 1.00 83.69 99 THR A CA 1
ATOM 739 C C . THR A 1 99 ? -3.330 -28.342 -21.969 1.00 83.69 99 THR A C 1
ATOM 741 O O . THR A 1 99 ? -3.479 -27.335 -21.280 1.00 83.69 99 THR A O 1
ATOM 744 N N . MET A 1 100 ? -2.505 -29.330 -21.642 1.00 84.75 100 MET A N 1
ATOM 745 C CA . MET A 1 100 ? -1.628 -29.332 -20.474 1.00 84.75 100 MET A CA 1
ATOM 746 C C . MET A 1 100 ? -0.308 -29.986 -20.859 1.00 84.75 100 MET A C 1
ATOM 748 O O . MET A 1 100 ? -0.307 -31.117 -21.346 1.00 84.75 100 MET A O 1
ATOM 752 N N . SER A 1 101 ? 0.815 -29.307 -20.645 1.00 77.62 101 SER A N 1
ATOM 753 C CA . SER A 1 101 ? 2.121 -29.944 -20.800 1.00 77.62 101 SER A CA 1
ATOM 754 C C . SER A 1 101 ? 2.321 -31.018 -19.725 1.00 77.62 101 SER A C 1
ATOM 756 O O . SER A 1 101 ? 1.862 -30.881 -18.591 1.00 77.62 101 SER A O 1
ATOM 758 N N . GLU A 1 102 ? 2.988 -32.122 -20.058 1.00 77.06 102 GLU A N 1
ATOM 759 C CA . GLU A 1 102 ? 3.177 -33.236 -19.113 1.00 77.06 102 GLU A CA 1
ATOM 760 C C . GLU A 1 102 ? 4.019 -32.862 -17.889 1.00 77.06 102 GLU A C 1
ATOM 762 O O . GLU A 1 102 ? 3.817 -33.409 -16.805 1.00 77.06 102 GLU A O 1
ATOM 767 N N . ASP A 1 103 ? 4.931 -31.905 -18.055 1.00 76.06 103 ASP A N 1
ATOM 768 C CA . ASP A 1 103 ? 5.732 -31.309 -16.984 1.00 76.06 103 ASP A CA 1
ATOM 769 C C . ASP A 1 103 ? 4.955 -30.269 -16.154 1.00 76.06 103 ASP A C 1
ATOM 771 O O . ASP A 1 103 ? 5.495 -29.731 -15.189 1.00 76.06 103 ASP A O 1
ATOM 775 N N . LYS A 1 104 ? 3.692 -29.996 -16.513 1.00 82.62 104 LYS A N 1
ATOM 776 C CA . LYS A 1 104 ? 2.788 -29.045 -15.855 1.00 82.62 104 LYS A CA 1
ATOM 777 C C . LYS A 1 104 ? 3.318 -27.608 -15.814 1.00 82.62 104 LYS A C 1
ATOM 779 O O . LYS A 1 104 ? 2.941 -26.839 -14.931 1.00 82.62 104 LYS A O 1
ATOM 784 N N . SER A 1 105 ? 4.183 -27.234 -16.754 1.00 77.00 105 SER A N 1
ATOM 785 C CA . SER A 1 105 ? 4.700 -25.869 -16.881 1.00 77.00 105 SER A CA 1
ATOM 786 C C . SER A 1 105 ? 3.745 -24.926 -17.629 1.00 77.00 105 SER A C 1
ATOM 788 O O . SER A 1 105 ? 3.805 -23.716 -17.392 1.00 77.00 105 SER A O 1
ATOM 790 N N . ASN A 1 106 ? 2.852 -25.458 -18.481 1.00 78.94 106 ASN A N 1
ATOM 791 C CA . ASN A 1 106 ? 2.015 -24.675 -19.397 1.00 78.94 106 ASN A CA 1
ATOM 792 C C . ASN A 1 106 ? 0.608 -25.281 -19.613 1.00 78.94 106 ASN A C 1
ATOM 794 O O . ASN A 1 106 ? 0.456 -26.492 -19.799 1.00 78.94 106 ASN A O 1
ATOM 798 N N . PHE A 1 107 ? -0.416 -24.420 -19.636 1.00 86.88 107 PHE A N 1
ATOM 799 C CA . PHE A 1 107 ? -1.833 -24.779 -19.770 1.00 86.88 107 PHE A CA 1
ATOM 800 C C . PHE A 1 107 ? -2.568 -23.863 -20.768 1.00 86.88 107 PHE A C 1
ATOM 802 O O . PHE A 1 107 ? -3.229 -22.902 -20.372 1.00 86.88 107 PHE A O 1
ATOM 809 N N . PRO A 1 108 ? -2.461 -24.097 -22.084 1.00 83.31 108 PRO A N 1
ATOM 810 C CA . PRO A 1 108 ? -3.244 -23.363 -23.074 1.00 83.31 108 PRO A CA 1
ATOM 811 C C . PRO A 1 108 ? -4.687 -23.877 -23.197 1.00 83.31 108 PRO A C 1
ATOM 813 O O . PRO A 1 108 ? -4.946 -25.082 -23.177 1.00 83.31 108 PRO A O 1
ATOM 816 N N . ILE A 1 109 ? -5.620 -22.963 -23.456 1.00 84.75 109 ILE A N 1
ATOM 817 C CA . ILE A 1 109 ? -6.945 -23.258 -24.013 1.00 84.75 109 ILE A CA 1
ATOM 818 C C . ILE A 1 109 ? -7.010 -22.590 -25.381 1.00 84.75 109 ILE A C 1
ATOM 820 O O . ILE A 1 109 ? -6.808 -21.378 -25.480 1.00 84.75 109 ILE A O 1
ATOM 824 N N . VAL A 1 110 ? -7.295 -23.360 -26.428 1.00 77.19 110 VAL A N 1
ATOM 825 C CA . VAL A 1 110 ? -7.382 -22.863 -27.809 1.00 77.19 110 VAL A CA 1
ATOM 826 C C . VAL A 1 110 ? -8.769 -23.100 -28.408 1.00 77.19 110 VAL A C 1
ATOM 828 O O . VAL A 1 110 ? -9.515 -23.953 -27.935 1.00 77.19 110 VAL A O 1
ATOM 831 N N . ASP A 1 111 ? -9.148 -22.349 -29.439 1.00 79.44 111 ASP A N 1
ATOM 832 C CA . ASP A 1 111 ? -10.346 -22.642 -30.234 1.00 79.44 111 ASP A CA 1
ATOM 833 C C . ASP A 1 111 ? -10.091 -23.753 -31.274 1.00 79.44 111 ASP A C 1
ATOM 835 O O . ASP A 1 111 ? -8.979 -24.267 -31.425 1.00 79.44 111 ASP A O 1
ATOM 839 N N . LYS A 1 112 ? -11.134 -24.126 -32.023 1.00 78.69 112 LYS A N 1
ATOM 840 C CA . LYS A 1 112 ? -11.057 -25.126 -33.104 1.00 78.69 112 LYS A CA 1
ATOM 841 C C . LYS A 1 112 ? -10.076 -24.766 -34.233 1.00 78.69 112 LYS A C 1
ATOM 843 O O . LYS A 1 112 ? -9.584 -25.660 -34.917 1.00 78.69 112 LYS A O 1
ATOM 848 N N . ASP A 1 113 ? -9.780 -23.479 -34.412 1.00 77.19 113 ASP A N 1
ATOM 849 C CA . ASP A 1 113 ? -8.826 -22.971 -35.402 1.00 77.19 113 ASP A CA 1
ATOM 850 C C . ASP A 1 113 ? -7.406 -22.878 -34.804 1.00 77.19 113 ASP A C 1
ATOM 852 O O . ASP A 1 113 ? -6.502 -22.303 -35.414 1.00 77.19 113 ASP A O 1
ATOM 856 N N . LYS A 1 114 ? -7.200 -23.468 -33.615 1.00 71.38 114 LYS A N 1
ATOM 857 C CA . LYS A 1 114 ? -5.957 -23.486 -32.830 1.00 71.38 114 LYS A CA 1
ATOM 858 C C . LYS A 1 114 ? -5.490 -22.103 -32.369 1.00 71.38 114 LYS A C 1
ATOM 860 O O . LYS A 1 114 ? -4.304 -21.914 -32.096 1.00 71.38 114 LYS A O 1
ATOM 865 N N . LYS A 1 115 ? -6.396 -21.131 -32.246 1.00 70.94 115 LYS A N 1
ATOM 866 C CA . LYS A 1 115 ? -6.073 -19.812 -31.688 1.00 70.94 115 LYS A CA 1
ATOM 867 C C . LYS A 1 115 ? -6.146 -19.851 -30.170 1.00 70.94 115 LYS A C 1
ATOM 869 O O . LYS A 1 115 ? -7.108 -20.367 -29.613 1.00 70.94 115 LYS A O 1
ATOM 874 N N . ILE A 1 116 ? -5.151 -19.272 -29.501 1.00 70.62 116 ILE A N 1
ATOM 875 C CA . ILE A 1 116 ? -5.084 -19.220 -28.035 1.00 70.62 116 ILE A CA 1
ATOM 876 C C . ILE A 1 116 ? -6.182 -18.304 -27.488 1.00 70.62 116 ILE A C 1
ATOM 878 O O . ILE A 1 116 ? -6.213 -17.113 -27.791 1.00 70.62 116 ILE A O 1
ATOM 882 N N . LEU A 1 117 ? -7.056 -18.878 -26.663 1.00 71.94 117 LEU A N 1
ATOM 883 C CA . LEU A 1 117 ? -8.094 -18.185 -25.903 1.00 71.94 117 LEU A CA 1
ATOM 884 C C . LEU A 1 117 ? -7.579 -17.794 -24.511 1.00 71.94 117 LEU A C 1
ATOM 886 O O . LEU A 1 117 ? -7.768 -16.659 -24.079 1.00 71.94 117 LEU A O 1
ATOM 890 N N . HIS A 1 118 ? -6.886 -18.719 -23.838 1.00 76.25 118 HIS A N 1
ATOM 891 C CA . HIS A 1 118 ? -6.298 -18.540 -22.507 1.00 76.25 118 HIS A CA 1
ATOM 892 C C . HIS A 1 118 ? -4.956 -19.266 -22.415 1.00 76.25 118 HIS A C 1
ATOM 894 O O . HIS A 1 118 ? -4.785 -20.309 -23.046 1.00 76.25 118 HIS A O 1
ATOM 900 N N . GLN A 1 119 ? -4.021 -18.750 -21.617 1.00 79.62 119 GLN A N 1
ATOM 901 C CA . GLN A 1 119 ? -2.767 -19.443 -21.345 1.00 79.62 119 GLN A CA 1
ATOM 902 C C . GLN A 1 119 ? -2.267 -19.156 -19.929 1.00 79.62 119 GLN A C 1
ATOM 904 O O . GLN A 1 119 ? -2.137 -18.000 -19.532 1.00 79.62 119 GLN A O 1
ATOM 909 N N . TRP A 1 120 ? -1.930 -20.217 -19.199 1.00 82.19 120 TRP A N 1
ATOM 910 C CA . TRP A 1 120 ? -1.137 -20.144 -17.972 1.00 82.19 120 TRP A CA 1
ATOM 911 C C . TRP A 1 120 ? 0.243 -20.730 -18.241 1.00 82.19 120 TRP A C 1
ATOM 913 O O . TRP A 1 120 ? 0.345 -21.823 -18.791 1.00 82.19 120 TRP A O 1
ATOM 923 N N . ASP A 1 121 ? 1.292 -20.000 -17.885 1.00 74.94 121 ASP A N 1
ATOM 924 C CA . ASP A 1 121 ? 2.680 -20.364 -18.172 1.00 74.94 121 ASP A CA 1
ATOM 925 C C . ASP A 1 121 ? 3.572 -20.124 -16.945 1.00 74.94 121 ASP A C 1
ATOM 927 O O . ASP A 1 121 ? 3.183 -19.440 -15.992 1.00 74.94 121 ASP A O 1
ATOM 931 N N . LYS A 1 122 ? 4.783 -20.691 -16.965 1.00 73.06 122 LYS A N 1
ATOM 932 C CA . LYS A 1 122 ? 5.777 -20.617 -15.880 1.00 73.06 122 LYS A CA 1
ATOM 933 C C . LYS A 1 122 ? 5.201 -21.059 -14.537 1.00 73.06 122 LYS A C 1
ATOM 935 O O . LYS A 1 122 ? 5.448 -20.441 -13.499 1.00 73.06 122 LYS A O 1
ATOM 940 N N . CYS A 1 123 ? 4.408 -22.120 -14.582 1.00 77.69 123 CYS A N 1
ATOM 941 C CA . CYS A 1 123 ? 3.791 -22.701 -13.408 1.00 77.69 123 CYS A CA 1
ATOM 942 C C . CYS A 1 123 ? 4.836 -23.363 -12.503 1.00 77.69 123 CYS A C 1
ATOM 944 O O . CYS A 1 123 ? 5.702 -24.099 -12.972 1.00 77.69 123 CYS A O 1
ATOM 946 N N . TYR A 1 124 ? 4.734 -23.130 -11.196 1.00 76.25 124 TYR A N 1
ATOM 947 C CA . TYR A 1 124 ? 5.567 -23.790 -10.189 1.00 76.25 124 TYR A CA 1
ATOM 948 C C . TYR A 1 124 ? 4.725 -24.263 -9.005 1.00 76.25 124 TYR A C 1
ATOM 950 O O . TYR A 1 124 ? 3.691 -23.678 -8.682 1.00 76.25 124 TYR A O 1
ATOM 958 N N . ASN A 1 125 ? 5.152 -25.339 -8.343 1.00 74.38 125 ASN A N 1
ATOM 959 C CA . ASN A 1 125 ? 4.425 -25.883 -7.199 1.00 74.38 125 ASN A CA 1
ATOM 960 C C . ASN A 1 125 ? 4.581 -24.957 -5.985 1.00 74.38 125 ASN A C 1
ATOM 962 O O . ASN A 1 125 ? 5.690 -24.732 -5.502 1.00 74.38 125 ASN A O 1
ATOM 966 N N . LYS A 1 126 ? 3.457 -24.438 -5.482 1.00 61.84 126 LYS A N 1
ATOM 967 C CA . LYS A 1 126 ? 3.410 -23.482 -4.365 1.00 61.84 126 LYS A CA 1
ATOM 968 C C . LYS A 1 126 ? 3.878 -24.083 -3.032 1.00 61.84 126 LYS A C 1
ATOM 970 O O . LYS A 1 126 ? 4.265 -23.338 -2.136 1.00 61.84 126 LYS A O 1
ATOM 975 N N . TYR A 1 127 ? 3.838 -25.410 -2.904 1.00 59.12 127 TYR A N 1
ATOM 976 C CA . TYR A 1 127 ? 4.126 -26.144 -1.668 1.00 59.12 127 TYR A CA 1
ATOM 977 C C . TYR A 1 127 ? 5.331 -27.087 -1.778 1.00 59.12 127 TYR A C 1
ATOM 979 O O . TYR A 1 127 ? 5.668 -27.757 -0.802 1.00 59.12 127 TYR A O 1
ATOM 987 N N . ALA A 1 128 ? 6.002 -27.142 -2.933 1.00 45.25 128 ALA A N 1
ATOM 988 C CA . ALA A 1 128 ? 7.282 -27.829 -3.036 1.00 45.25 128 ALA A CA 1
ATOM 989 C C . ALA A 1 128 ? 8.345 -26.990 -2.311 1.00 45.25 128 ALA A C 1
ATOM 991 O O . ALA A 1 128 ? 8.609 -25.845 -2.669 1.00 45.25 128 ALA A O 1
ATOM 992 N N . THR A 1 129 ? 8.917 -27.566 -1.257 1.00 34.31 129 THR A N 1
ATOM 993 C CA . THR A 1 129 ? 10.024 -27.022 -0.466 1.00 34.31 129 THR A CA 1
ATOM 994 C C . THR A 1 129 ? 11.099 -26.372 -1.336 1.00 34.31 129 THR A C 1
ATOM 996 O O . THR A 1 129 ? 11.680 -27.040 -2.188 1.00 34.31 129 THR A O 1
ATOM 999 N N . SER A 1 130 ? 11.336 -25.083 -1.071 1.00 38.72 130 SER A N 1
ATOM 1000 C CA . SER A 1 130 ? 12.545 -24.296 -1.352 1.00 38.72 130 SER A CA 1
ATOM 1001 C C . SER A 1 130 ? 13.455 -24.841 -2.457 1.00 38.72 130 SER A C 1
ATOM 1003 O O . SER A 1 130 ? 14.416 -25.565 -2.190 1.00 38.72 130 SER A O 1
ATOM 1005 N N . ILE A 1 131 ? 13.205 -24.409 -3.689 1.00 31.83 131 ILE A N 1
ATOM 1006 C CA . ILE A 1 131 ? 14.275 -24.271 -4.671 1.00 31.83 131 ILE A CA 1
ATOM 1007 C C . ILE A 1 131 ? 14.764 -22.832 -4.511 1.00 31.83 131 ILE A C 1
ATOM 1009 O O . ILE A 1 131 ? 13.996 -21.893 -4.731 1.00 31.83 131 ILE A O 1
ATOM 1013 N N . GLU A 1 132 ? 16.006 -22.659 -4.050 1.00 28.80 132 GLU A N 1
ATOM 1014 C CA . GLU A 1 132 ? 16.703 -21.374 -4.149 1.00 28.80 132 GLU A CA 1
ATOM 1015 C C . GLU A 1 132 ? 16.505 -20.825 -5.565 1.00 28.80 132 GLU A C 1
ATOM 1017 O O . GLU A 1 132 ? 16.617 -21.604 -6.516 1.00 28.80 132 GLU A O 1
ATOM 1022 N N . PRO A 1 133 ? 16.197 -19.528 -5.744 1.00 32.31 133 PRO A N 1
ATOM 1023 C CA . PRO A 1 133 ? 15.985 -18.978 -7.071 1.00 32.31 133 PRO A CA 1
ATOM 1024 C C . PRO A 1 133 ? 17.234 -19.267 -7.901 1.00 32.31 133 PRO A C 1
ATOM 1026 O O . PRO A 1 133 ? 18.293 -18.687 -7.658 1.00 32.31 133 PRO A O 1
ATOM 1029 N N . THR A 1 134 ? 17.119 -20.181 -8.869 1.00 30.56 134 THR A N 1
ATOM 1030 C CA . THR A 1 134 ? 18.127 -20.361 -9.912 1.00 30.56 134 THR A CA 1
ATOM 1031 C C . THR A 1 134 ? 18.348 -18.977 -10.488 1.00 30.56 134 THR A C 1
ATOM 1033 O O . THR A 1 134 ? 17.396 -18.393 -11.012 1.00 30.56 134 THR A O 1
ATOM 1036 N N . GLY A 1 135 ? 19.544 -18.429 -10.245 1.00 33.88 135 GLY A N 1
ATOM 1037 C CA . GLY A 1 135 ? 19.831 -17.002 -10.332 1.00 33.88 135 GLY A CA 1
ATOM 1038 C C . GLY A 1 135 ? 19.108 -16.358 -11.500 1.00 33.88 135 GLY A C 1
ATOM 1039 O O . GLY A 1 135 ? 19.350 -16.732 -12.646 1.00 33.88 135 GLY A O 1
ATOM 1040 N N . SER A 1 136 ? 18.202 -15.418 -11.207 1.00 38.44 136 SER A N 1
ATOM 1041 C CA . SER A 1 136 ? 17.589 -14.602 -12.248 1.00 38.44 136 SER A CA 1
ATOM 1042 C C . SER A 1 136 ? 18.736 -14.011 -13.054 1.00 38.44 136 SER A C 1
ATOM 1044 O O . SER A 1 136 ? 19.529 -13.236 -12.506 1.00 38.44 136 SER A O 1
ATOM 1046 N N . GLU A 1 137 ? 18.870 -14.420 -14.312 1.00 40.28 137 GLU A N 1
ATOM 1047 C CA . GLU A 1 137 ? 19.820 -13.824 -15.236 1.00 40.28 137 GLU A CA 1
ATOM 1048 C C . GLU A 1 137 ? 19.610 -12.310 -15.137 1.00 40.28 137 GLU A C 1
ATOM 1050 O O . GLU A 1 137 ? 18.513 -11.806 -15.408 1.00 40.28 137 GLU A O 1
ATOM 1055 N N . LYS A 1 138 ? 20.593 -11.595 -14.571 1.00 51.53 138 LYS A N 1
ATOM 1056 C CA . LYS A 1 138 ? 20.438 -10.169 -14.284 1.00 51.53 138 LYS A CA 1
ATOM 1057 C C . LYS A 1 138 ? 20.202 -9.490 -15.620 1.00 51.53 138 LYS A C 1
ATOM 1059 O O . LYS A 1 138 ? 21.114 -9.410 -16.441 1.00 51.53 138 LYS A O 1
ATOM 1064 N N . LYS A 1 139 ? 18.976 -9.018 -15.843 1.00 66.00 139 LYS A N 1
ATOM 1065 C CA . LYS A 1 139 ? 18.649 -8.290 -17.063 1.00 66.00 139 LYS A CA 1
ATOM 1066 C C . LYS A 1 139 ? 19.603 -7.110 -17.205 1.00 66.00 139 LYS A C 1
ATOM 1068 O O . LYS A 1 139 ? 19.887 -6.411 -16.233 1.00 66.00 139 LYS A O 1
ATOM 1073 N N . ASN A 1 140 ? 20.086 -6.895 -18.423 1.00 80.25 140 ASN A N 1
ATOM 1074 C CA . ASN A 1 140 ? 20.927 -5.748 -18.729 1.00 80.25 140 ASN A CA 1
ATOM 1075 C C . ASN A 1 140 ? 20.134 -4.449 -18.494 1.00 80.25 140 ASN A C 1
ATOM 1077 O O . ASN A 1 140 ? 19.104 -4.233 -19.132 1.00 80.25 140 ASN A O 1
ATOM 1081 N N . THR A 1 141 ? 20.634 -3.581 -17.614 1.00 86.00 141 THR A N 1
ATOM 1082 C CA . THR A 1 141 ? 20.021 -2.291 -17.263 1.00 86.00 141 THR A CA 1
ATOM 1083 C C . THR A 1 141 ? 20.694 -1.086 -17.929 1.00 86.00 141 THR A C 1
ATOM 1085 O O . THR A 1 141 ? 20.223 0.040 -17.761 1.00 86.00 141 THR A O 1
ATOM 1088 N N . ASP A 1 142 ? 21.735 -1.288 -18.747 1.00 89.19 142 ASP A N 1
ATOM 1089 C CA . ASP A 1 142 ? 22.477 -0.211 -19.420 1.00 89.19 142 ASP A CA 1
ATOM 1090 C C . ASP A 1 142 ? 21.578 0.638 -20.320 1.00 89.19 142 ASP A C 1
ATOM 1092 O O . ASP A 1 142 ? 21.743 1.851 -20.410 1.00 89.19 142 ASP A O 1
ATOM 1096 N N . TRP A 1 143 ? 20.579 0.026 -20.956 1.00 85.75 143 TRP A N 1
ATOM 1097 C CA . TRP A 1 143 ? 19.622 0.743 -21.800 1.00 85.75 143 TRP A CA 1
ATOM 1098 C C . TRP A 1 143 ? 18.730 1.708 -20.997 1.00 85.75 143 TRP A C 1
ATOM 1100 O O . TRP A 1 143 ? 18.303 2.730 -21.530 1.00 85.75 143 TRP A O 1
ATOM 1110 N N . ILE A 1 144 ? 18.481 1.417 -19.713 1.00 87.81 144 ILE A N 1
ATOM 1111 C CA . ILE A 1 144 ? 17.770 2.313 -18.790 1.00 87.81 144 ILE A CA 1
ATOM 1112 C C . ILE A 1 144 ? 18.726 3.418 -18.339 1.00 87.81 144 ILE A C 1
ATOM 1114 O O . ILE A 1 144 ? 18.373 4.595 -18.382 1.00 87.81 144 ILE A O 1
ATOM 1118 N N . LYS A 1 145 ? 19.947 3.045 -17.940 1.00 91.12 145 LYS A N 1
ATOM 1119 C CA . LYS A 1 145 ? 20.985 3.959 -17.441 1.00 91.12 145 LYS A CA 1
ATOM 1120 C C . LYS A 1 145 ? 21.427 4.993 -18.478 1.00 91.12 145 LYS A C 1
ATOM 1122 O O . LYS A 1 145 ? 21.654 6.145 -18.131 1.00 91.12 145 LYS A O 1
ATOM 1127 N N . ASN A 1 146 ? 21.529 4.586 -19.739 1.00 90.19 146 ASN A N 1
ATOM 1128 C CA . ASN A 1 146 ? 21.982 5.433 -20.842 1.00 90.19 146 ASN A CA 1
ATOM 1129 C C . ASN A 1 146 ? 20.824 6.172 -21.537 1.00 90.19 146 ASN A C 1
ATOM 1131 O O . ASN A 1 146 ? 21.045 6.886 -22.514 1.00 90.19 146 ASN A O 1
ATOM 1135 N N . SER A 1 147 ? 19.584 6.002 -21.063 1.00 88.81 147 SER A N 1
ATOM 1136 C CA . SER A 1 147 ? 18.434 6.719 -21.608 1.00 88.81 147 SER A CA 1
ATOM 1137 C C . SER A 1 147 ? 18.501 8.208 -21.240 1.00 88.81 147 SER A C 1
ATOM 1139 O O . SER A 1 147 ? 18.686 8.539 -20.067 1.00 88.81 147 SER A O 1
ATOM 1141 N N . PRO A 1 148 ? 18.247 9.139 -22.181 1.00 88.94 148 PRO A N 1
ATOM 1142 C CA . PRO A 1 148 ? 18.158 10.566 -21.863 1.00 88.94 148 PRO A CA 1
ATOM 1143 C C . PRO A 1 148 ? 17.134 10.879 -20.763 1.00 88.94 148 PRO A C 1
ATOM 1145 O O . PRO A 1 148 ? 17.302 11.833 -20.011 1.00 88.94 148 PRO A O 1
ATOM 1148 N N . ILE A 1 149 ? 16.093 10.053 -20.632 1.00 87.56 149 ILE A N 1
ATOM 1149 C CA . ILE A 1 149 ? 14.999 10.235 -19.671 1.00 87.56 149 ILE A CA 1
ATOM 1150 C C . ILE A 1 149 ? 15.462 10.064 -18.223 1.00 87.56 149 ILE A C 1
ATOM 1152 O O . ILE A 1 149 ? 14.986 10.774 -17.340 1.00 87.56 149 ILE A O 1
ATOM 1156 N N . THR A 1 150 ? 16.385 9.139 -17.964 1.00 88.69 150 THR A N 1
ATOM 1157 C CA . THR A 1 150 ? 16.844 8.838 -16.602 1.00 88.69 150 THR A CA 1
ATOM 1158 C C . THR A 1 150 ? 17.982 9.748 -16.152 1.00 88.69 150 THR A C 1
ATOM 1160 O O . THR A 1 150 ? 18.208 9.884 -14.949 1.00 88.69 150 THR A O 1
ATOM 1163 N N . SER A 1 151 ? 18.624 10.461 -17.087 1.00 85.25 151 SER A N 1
ATOM 1164 C CA . SER A 1 151 ? 19.715 11.406 -16.803 1.00 85.25 151 SER A CA 1
ATOM 1165 C C . SER A 1 151 ? 19.331 12.498 -15.795 1.00 85.25 151 SER A C 1
ATOM 1167 O O . SER A 1 151 ? 20.152 12.906 -14.978 1.00 85.25 151 SER A O 1
ATOM 1169 N N . THR A 1 152 ? 18.063 12.924 -15.787 1.00 85.19 152 THR A N 1
ATOM 1170 C CA . THR A 1 152 ? 17.536 13.941 -14.863 1.00 85.19 152 THR A CA 1
ATOM 1171 C C . THR A 1 152 ? 16.863 13.351 -13.622 1.00 85.19 152 THR A C 1
ATOM 1173 O O . THR A 1 152 ? 16.384 14.096 -12.770 1.00 85.19 152 THR A O 1
ATOM 1176 N N . MET A 1 153 ? 16.758 12.021 -13.523 1.00 89.00 153 MET A N 1
ATOM 1177 C CA . MET A 1 153 ? 16.056 11.350 -12.424 1.00 89.00 153 MET A CA 1
ATOM 1178 C C . MET A 1 153 ? 16.944 11.154 -11.192 1.00 89.00 153 MET A C 1
ATOM 1180 O O . MET A 1 153 ? 16.393 10.949 -10.113 1.00 89.00 153 MET A O 1
ATOM 1184 N N . GLU A 1 154 ? 18.272 11.291 -11.321 1.00 89.75 154 GLU A N 1
ATOM 1185 C CA . GLU A 1 154 ? 19.263 11.159 -10.233 1.00 89.75 154 GLU A CA 1
ATOM 1186 C C . GLU A 1 154 ? 19.119 9.828 -9.470 1.00 89.75 154 GLU A C 1
ATOM 1188 O O . GLU A 1 154 ? 18.853 9.798 -8.264 1.00 89.75 154 GLU A O 1
ATOM 1193 N N . CYS A 1 155 ? 19.226 8.725 -10.211 1.00 93.44 155 CYS A N 1
ATOM 1194 C CA . CYS A 1 155 ? 19.123 7.364 -9.692 1.00 93.44 155 CYS A CA 1
ATOM 1195 C C . CYS A 1 155 ? 20.490 6.812 -9.260 1.00 93.44 155 CYS A C 1
ATOM 1197 O O . CYS A 1 155 ? 21.486 6.988 -9.959 1.00 93.44 155 CYS A O 1
ATOM 1199 N N . ASP A 1 156 ? 20.509 6.104 -8.130 1.00 95.25 156 ASP A N 1
ATOM 1200 C CA . ASP A 1 156 ? 21.690 5.413 -7.590 1.00 95.25 156 ASP A CA 1
ATOM 1201 C C . ASP A 1 156 ? 21.841 4.005 -8.190 1.00 95.25 156 ASP A C 1
ATOM 1203 O O . ASP A 1 156 ? 22.932 3.439 -8.218 1.00 95.25 156 ASP A O 1
ATOM 1207 N N . GLY A 1 157 ? 20.738 3.436 -8.687 1.00 93.69 157 GLY A N 1
ATOM 1208 C CA . GLY A 1 157 ? 20.692 2.120 -9.316 1.00 93.69 157 GLY A CA 1
ATOM 1209 C 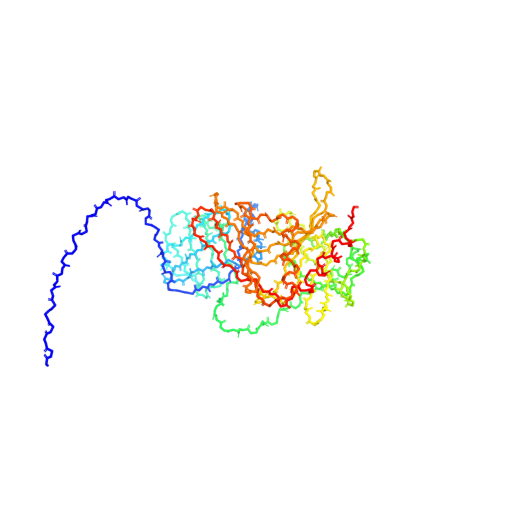C . GLY A 1 157 ? 19.559 1.995 -10.334 1.00 93.69 157 GLY A C 1
ATOM 1210 O O . GLY A 1 157 ? 18.702 2.874 -10.450 1.00 93.69 157 GLY A O 1
ATOM 1211 N N . TYR A 1 158 ? 19.566 0.890 -11.078 1.00 89.44 158 TYR A N 1
ATOM 1212 C CA . TYR A 1 158 ? 18.634 0.629 -12.174 1.00 89.44 158 TYR A CA 1
ATOM 1213 C C . TYR A 1 158 ? 18.127 -0.809 -12.112 1.00 89.44 158 TYR A C 1
ATOM 1215 O O . TYR A 1 158 ? 18.900 -1.717 -11.807 1.00 89.44 158 TYR A O 1
ATOM 1223 N N . GLU A 1 159 ? 16.850 -1.009 -12.429 1.00 83.19 159 GLU A N 1
ATOM 1224 C CA . GLU A 1 159 ? 16.184 -2.313 -12.398 1.00 83.19 159 GLU A CA 1
ATOM 1225 C C . GLU A 1 159 ? 15.274 -2.479 -13.625 1.00 83.19 159 GLU A C 1
ATOM 1227 O O . GLU A 1 159 ? 14.527 -1.570 -13.991 1.00 83.19 159 GLU A O 1
ATOM 1232 N N . ASP A 1 160 ? 15.349 -3.637 -14.284 1.00 74.69 160 ASP A N 1
ATOM 1233 C CA . ASP A 1 160 ? 14.536 -3.959 -15.459 1.00 74.69 160 ASP A CA 1
ATOM 1234 C C . ASP A 1 160 ? 13.418 -4.945 -15.082 1.00 74.69 160 ASP A C 1
ATOM 1236 O O . ASP A 1 160 ? 13.584 -6.168 -15.076 1.00 74.69 160 ASP A O 1
ATOM 1240 N N . SER A 1 161 ? 12.240 -4.394 -14.806 1.00 69.81 161 SER A N 1
ATOM 1241 C CA . SER A 1 161 ? 11.000 -5.146 -14.595 1.00 69.81 161 SER A CA 1
ATOM 1242 C C . SER A 1 161 ? 10.133 -5.203 -15.862 1.00 69.81 161 SER A C 1
ATOM 1244 O O . SER A 1 161 ? 8.956 -5.545 -15.797 1.00 69.81 161 SER A O 1
ATOM 1246 N N . THR A 1 162 ? 10.691 -4.874 -17.033 1.00 56.88 162 THR A N 1
ATOM 1247 C CA . THR A 1 162 ? 9.960 -4.889 -18.307 1.00 56.88 162 THR A CA 1
ATOM 1248 C C . THR A 1 162 ? 9.784 -6.304 -18.850 1.00 56.88 162 THR A C 1
ATOM 1250 O O . THR A 1 162 ? 10.580 -7.210 -18.573 1.00 56.88 162 THR A O 1
ATOM 1253 N N . PHE A 1 163 ? 8.741 -6.497 -19.654 1.00 54.97 163 PHE A N 1
ATOM 1254 C CA . PHE A 1 163 ? 8.553 -7.721 -20.430 1.00 54.97 163 PHE A CA 1
ATOM 1255 C C . PHE A 1 163 ? 9.205 -7.593 -21.813 1.00 54.97 163 PHE A C 1
ATOM 1257 O O . PHE A 1 163 ? 9.430 -6.491 -22.311 1.00 54.97 163 PHE A O 1
ATOM 1264 N N . SER A 1 164 ? 9.458 -8.724 -22.480 1.00 50.78 164 SER A N 1
ATOM 1265 C CA . SER A 1 164 ? 10.191 -8.795 -23.757 1.00 50.78 164 SER A CA 1
ATOM 1266 C C . SER A 1 164 ? 9.545 -8.057 -24.946 1.00 50.78 164 SER A C 1
ATOM 1268 O O . SER A 1 164 ? 10.132 -8.021 -26.020 1.00 50.78 164 SER A O 1
ATOM 1270 N N . PHE A 1 165 ? 8.344 -7.491 -24.788 1.00 48.47 165 PHE A N 1
ATOM 1271 C CA . PHE A 1 165 ? 7.529 -6.909 -25.864 1.00 48.47 165 PHE A CA 1
ATOM 1272 C C . PHE A 1 165 ? 7.321 -5.382 -25.761 1.00 48.47 165 PHE A C 1
ATOM 1274 O O . PHE A 1 165 ? 6.461 -4.825 -26.451 1.00 48.47 165 PHE A O 1
ATOM 1281 N N . GLY A 1 166 ? 8.088 -4.695 -24.910 1.00 53.97 166 GLY A N 1
ATOM 1282 C CA . GLY A 1 166 ? 8.085 -3.234 -24.805 1.00 53.97 166 GLY A CA 1
ATOM 1283 C C . GLY A 1 166 ? 9.040 -2.551 -25.795 1.00 53.97 166 GLY A C 1
ATOM 1284 O O . GLY A 1 166 ? 10.145 -3.030 -26.053 1.00 53.97 166 GLY A O 1
ATOM 1285 N N . ASP A 1 167 ? 8.628 -1.403 -26.339 1.00 65.88 167 ASP A N 1
ATOM 1286 C CA . ASP A 1 167 ? 9.488 -0.570 -27.186 1.00 65.88 167 ASP A CA 1
ATOM 1287 C C . ASP A 1 167 ? 10.446 0.257 -26.313 1.00 65.88 167 ASP A C 1
ATOM 1289 O O . ASP A 1 167 ? 10.078 1.309 -25.779 1.00 65.88 167 ASP A O 1
ATOM 1293 N N . LYS A 1 168 ? 11.695 -0.214 -26.189 1.00 72.06 168 LYS A N 1
ATOM 1294 C CA . LYS A 1 168 ? 12.746 0.435 -25.384 1.00 72.06 168 LYS A CA 1
ATOM 1295 C C . LYS A 1 168 ? 13.056 1.870 -25.819 1.00 72.06 168 LYS A C 1
ATOM 1297 O O . LYS A 1 168 ? 13.568 2.643 -25.013 1.00 72.06 168 LYS A O 1
ATOM 1302 N N . SER A 1 169 ? 12.711 2.249 -27.053 1.00 71.12 169 SER A N 1
ATOM 1303 C CA . SER A 1 169 ? 12.885 3.616 -27.554 1.00 71.12 169 SER A CA 1
ATOM 1304 C C . SER A 1 169 ? 11.806 4.592 -27.065 1.00 71.12 169 SER A C 1
ATOM 1306 O O . SER A 1 169 ? 12.010 5.803 -27.109 1.00 71.12 169 SER A O 1
ATOM 1308 N N . LYS A 1 170 ? 10.675 4.087 -26.549 1.00 75.56 170 LYS A N 1
ATOM 1309 C CA . LYS A 1 170 ? 9.512 4.878 -26.097 1.00 75.56 170 LYS A CA 1
ATOM 1310 C C . LYS A 1 170 ? 9.346 4.892 -24.584 1.00 75.56 170 LYS A C 1
ATOM 1312 O O . LYS A 1 170 ? 8.230 4.942 -24.064 1.00 75.56 170 LYS A O 1
ATOM 1317 N N . LEU A 1 171 ? 10.467 4.833 -23.880 1.00 83.19 171 LEU A N 1
ATOM 1318 C CA . LEU A 1 171 ? 10.502 4.963 -22.436 1.00 83.19 171 LEU A CA 1
ATOM 1319 C C . LEU A 1 171 ? 9.894 6.312 -22.012 1.00 83.19 171 LEU A C 1
ATOM 1321 O O . LEU A 1 171 ? 10.040 7.310 -22.713 1.00 83.19 171 LEU A O 1
ATOM 1325 N N . VAL A 1 172 ? 9.201 6.364 -20.876 1.00 87.56 172 VAL A N 1
ATOM 1326 C CA . VAL A 1 172 ? 8.650 7.616 -20.329 1.00 87.56 172 VAL A CA 1
ATOM 1327 C C . VAL A 1 172 ? 8.880 7.678 -18.826 1.00 87.56 172 VAL A C 1
ATOM 1329 O O . VAL A 1 172 ? 8.542 6.741 -18.114 1.00 87.56 172 VAL A O 1
ATOM 1332 N N . ALA A 1 173 ? 9.411 8.791 -18.319 1.00 89.94 173 ALA A N 1
ATOM 1333 C CA . ALA A 1 173 ? 9.530 8.990 -16.876 1.00 89.94 173 ALA A CA 1
ATOM 1334 C C . ALA A 1 173 ? 8.152 9.186 -16.236 1.00 89.94 173 ALA A C 1
ATOM 1336 O O . ALA A 1 173 ? 7.362 10.035 -16.668 1.00 89.94 173 ALA A O 1
ATOM 1337 N N . GLU A 1 174 ? 7.884 8.441 -15.169 1.00 87.50 174 GLU A N 1
ATOM 1338 C CA . GLU A 1 174 ? 6.762 8.733 -14.290 1.00 87.50 174 GLU A CA 1
ATOM 1339 C C . GLU A 1 174 ? 7.062 9.961 -13.437 1.00 87.50 174 GLU A C 1
ATOM 1341 O O . GLU A 1 174 ? 8.183 10.188 -12.972 1.00 87.50 174 GLU A O 1
ATOM 1346 N N . LYS A 1 175 ? 6.035 10.789 -13.248 1.00 90.94 175 LYS A N 1
ATOM 1347 C CA . LYS A 1 175 ? 6.156 11.990 -12.429 1.00 90.94 175 LYS A CA 1
ATOM 1348 C C . LYS A 1 175 ? 6.175 11.584 -10.965 1.00 90.94 175 LYS A C 1
ATOM 1350 O O . LYS A 1 175 ? 5.314 10.833 -10.528 1.00 90.94 175 LYS A O 1
ATOM 1355 N N . THR A 1 176 ? 7.116 12.142 -10.211 1.00 93.62 176 THR A N 1
ATOM 1356 C CA . THR A 1 176 ? 7.096 12.016 -8.754 1.00 93.62 176 THR A CA 1
ATOM 1357 C C . THR A 1 176 ? 5.975 12.864 -8.148 1.00 93.62 176 THR A C 1
ATOM 1359 O O . THR A 1 176 ? 5.778 14.022 -8.540 1.00 93.62 176 THR A O 1
ATOM 1362 N N . ILE A 1 177 ? 5.270 12.297 -7.170 1.00 95.12 177 ILE A N 1
ATOM 1363 C CA . ILE A 1 177 ? 4.307 12.998 -6.315 1.00 95.12 177 ILE A CA 1
ATOM 1364 C C . ILE A 1 177 ? 4.979 13.695 -5.129 1.00 95.12 177 ILE A C 1
ATOM 1366 O O . ILE A 1 177 ? 4.304 14.417 -4.405 1.00 95.12 177 ILE A O 1
ATOM 1370 N N . PHE A 1 178 ? 6.291 13.533 -4.923 1.00 96.75 178 PHE A N 1
ATOM 1371 C CA . PHE A 1 178 ? 6.993 14.063 -3.753 1.00 96.75 178 PHE A CA 1
ATOM 1372 C C . PHE A 1 178 ? 7.745 15.362 -4.034 1.00 96.75 178 PHE A C 1
ATOM 1374 O O . PHE A 1 178 ? 8.403 15.548 -5.061 1.00 96.75 178 PHE A O 1
ATOM 1381 N N . SER A 1 179 ? 7.638 16.307 -3.103 1.00 94.19 179 SER A N 1
ATOM 1382 C CA . SER A 1 179 ? 8.302 17.613 -3.151 1.00 94.19 179 SER A CA 1
ATOM 1383 C C . SER A 1 179 ? 9.818 17.483 -3.008 1.00 94.19 179 SER A C 1
ATOM 1385 O O . SER A 1 179 ? 10.566 18.169 -3.705 1.00 94.19 179 SER A O 1
ATOM 1387 N N . LYS A 1 180 ? 10.274 16.555 -2.161 1.00 93.94 180 LYS A N 1
ATOM 1388 C CA . LYS A 1 180 ? 11.688 16.230 -1.978 1.00 93.94 180 LYS A CA 1
ATOM 1389 C C . LYS A 1 180 ? 12.117 15.087 -2.887 1.00 93.94 180 LYS A C 1
ATOM 1391 O O . LYS A 1 180 ? 11.343 14.194 -3.213 1.00 93.94 180 LYS A O 1
ATOM 1396 N N . LYS A 1 181 ? 13.399 15.108 -3.250 1.00 91.06 181 LYS A N 1
ATOM 1397 C CA . LYS A 1 181 ? 14.036 14.062 -4.063 1.00 91.06 181 LYS A CA 1
ATOM 1398 C C . LYS A 1 181 ? 14.188 12.739 -3.314 1.00 91.06 181 LYS A C 1
ATOM 1400 O O . LYS A 1 181 ? 14.068 11.688 -3.930 1.00 91.06 181 LYS A O 1
ATOM 1405 N N . ARG A 1 182 ? 14.469 12.807 -2.012 1.00 94.75 182 ARG A N 1
ATOM 1406 C CA . ARG A 1 182 ? 14.542 11.672 -1.088 1.00 94.75 182 ARG A CA 1
ATOM 1407 C C . ARG A 1 182 ? 13.649 11.971 0.093 1.00 94.75 182 ARG A C 1
ATOM 1409 O O . ARG A 1 182 ? 13.745 13.062 0.663 1.00 94.75 182 ARG A O 1
ATOM 1416 N N . ILE A 1 183 ? 12.779 11.030 0.417 1.00 96.06 183 ILE A N 1
ATOM 1417 C CA . ILE A 1 183 ? 11.904 11.125 1.582 1.00 96.06 183 ILE A CA 1
ATOM 1418 C C . ILE A 1 183 ? 12.325 10.140 2.672 1.00 96.06 183 ILE A C 1
ATOM 1420 O O . ILE A 1 183 ? 11.960 10.340 3.824 1.00 96.06 183 ILE A O 1
ATOM 1424 N N . LEU A 1 184 ? 13.120 9.117 2.350 1.00 95.62 184 LEU A N 1
ATOM 1425 C CA . LEU A 1 184 ? 13.612 8.131 3.306 1.00 95.62 184 LEU A CA 1
ATOM 1426 C C . LEU A 1 184 ? 15.052 8.462 3.747 1.00 95.62 184 LEU A C 1
ATOM 1428 O O . LEU A 1 184 ? 15.857 8.938 2.940 1.00 95.62 184 LEU A O 1
ATOM 1432 N N . PRO A 1 185 ? 15.416 8.211 5.018 1.00 90.38 185 PRO A N 1
ATOM 1433 C CA . PRO A 1 185 ? 16.783 8.406 5.493 1.00 90.38 185 PRO A CA 1
ATOM 1434 C C . PRO A 1 185 ? 17.732 7.360 4.890 1.00 90.38 185 PRO A C 1
ATOM 1436 O O . PRO A 1 185 ? 17.377 6.187 4.796 1.00 90.38 185 PRO A O 1
ATOM 1439 N N . ASN A 1 186 ? 18.954 7.773 4.527 1.00 92.38 186 ASN A N 1
ATOM 1440 C CA . ASN A 1 186 ? 20.015 6.893 4.000 1.00 92.38 186 ASN A CA 1
ATOM 1441 C C . ASN A 1 186 ? 19.547 5.965 2.862 1.00 92.38 186 ASN A C 1
ATOM 1443 O O . ASN A 1 186 ? 19.901 4.788 2.807 1.00 92.38 186 ASN A O 1
ATOM 1447 N N . SER A 1 187 ? 18.706 6.494 1.978 1.00 95.88 187 SER A N 1
ATOM 1448 C CA . SER A 1 187 ? 18.018 5.720 0.955 1.00 95.88 187 SER A CA 1
ATOM 1449 C C . SER A 1 187 ? 18.785 5.624 -0.358 1.00 95.88 187 SER A C 1
ATOM 1451 O O . SER A 1 187 ? 19.602 6.484 -0.690 1.00 95.88 187 SER A O 1
ATOM 1453 N N . SER A 1 188 ? 18.447 4.608 -1.149 1.00 95.88 188 SER A N 1
ATOM 1454 C CA . SER A 1 188 ? 18.851 4.456 -2.547 1.00 95.88 188 SER A CA 1
ATOM 1455 C C . SER A 1 188 ? 17.649 4.649 -3.471 1.00 95.88 188 SER A C 1
ATOM 1457 O O . SER A 1 188 ? 16.589 4.072 -3.241 1.00 95.88 188 SER A O 1
ATOM 1459 N N . ARG A 1 189 ? 17.799 5.436 -4.536 1.00 95.19 189 ARG A N 1
ATOM 1460 C CA . ARG A 1 189 ? 16.779 5.662 -5.567 1.00 95.19 189 ARG A CA 1
ATOM 1461 C C . ARG A 1 189 ? 17.058 4.759 -6.754 1.00 95.19 189 ARG A C 1
ATOM 1463 O O . ARG A 1 189 ? 18.058 4.930 -7.448 1.00 95.19 189 ARG A O 1
ATOM 1470 N N . ILE A 1 190 ? 16.164 3.809 -6.986 1.00 92.75 190 ILE A N 1
ATOM 1471 C CA . ILE A 1 190 ? 16.272 2.822 -8.055 1.00 92.75 190 ILE A CA 1
ATOM 1472 C C . ILE A 1 190 ? 15.320 3.208 -9.188 1.00 92.75 190 ILE A C 1
ATOM 1474 O O . ILE A 1 190 ? 14.102 3.225 -9.011 1.00 92.75 190 ILE A O 1
ATOM 1478 N N . CYS A 1 191 ? 15.878 3.522 -10.356 1.00 90.88 191 CYS A N 1
ATOM 1479 C CA . CYS A 1 191 ? 15.118 3.730 -11.584 1.00 90.88 191 CYS A CA 1
ATOM 1480 C C . CYS A 1 191 ? 14.660 2.368 -12.117 1.00 90.88 191 CYS A C 1
ATOM 1482 O O . CYS A 1 191 ? 15.460 1.611 -12.670 1.00 90.88 191 CYS A O 1
ATOM 1484 N N . THR A 1 192 ? 13.378 2.061 -11.954 1.00 85.25 192 THR A N 1
ATOM 1485 C CA . THR A 1 192 ? 12.796 0.777 -12.352 1.00 85.25 192 THR A CA 1
ATOM 1486 C C . THR A 1 192 ? 11.999 0.957 -13.628 1.00 85.25 192 THR A C 1
ATOM 1488 O O . THR A 1 192 ? 11.031 1.718 -13.644 1.00 85.25 192 THR A O 1
ATOM 1491 N N . ALA A 1 193 ? 12.408 0.281 -14.699 1.00 80.69 193 ALA A N 1
ATOM 1492 C CA . ALA A 1 193 ? 11.627 0.251 -15.924 1.00 80.69 193 ALA A CA 1
ATOM 1493 C C . ALA A 1 193 ? 10.545 -0.829 -15.841 1.00 80.69 193 ALA A C 1
ATOM 1495 O O . ALA A 1 193 ? 10.833 -1.976 -15.497 1.00 80.69 193 ALA A O 1
ATOM 1496 N N . THR A 1 194 ? 9.315 -0.472 -16.190 1.00 72.75 194 THR A N 1
ATOM 1497 C CA . THR A 1 194 ? 8.151 -1.362 -16.185 1.00 72.75 194 THR A CA 1
ATOM 1498 C C . THR A 1 194 ? 7.414 -1.265 -17.521 1.00 72.75 194 THR A C 1
ATOM 1500 O O . THR A 1 194 ? 7.584 -0.314 -18.291 1.00 72.75 194 THR A O 1
ATOM 1503 N N . THR A 1 195 ? 6.621 -2.285 -17.846 1.00 63.53 195 THR A N 1
ATOM 1504 C CA . THR A 1 195 ? 5.771 -2.289 -19.042 1.00 63.53 195 THR A CA 1
ATOM 1505 C C . THR A 1 195 ? 4.313 -2.260 -18.610 1.00 63.53 195 THR A C 1
ATOM 1507 O O . THR A 1 195 ? 3.854 -3.175 -17.931 1.00 63.53 195 THR A O 1
ATOM 1510 N N . ASP A 1 196 ? 3.572 -1.243 -19.043 1.00 51.97 196 ASP A N 1
ATOM 1511 C CA . ASP A 1 196 ? 2.122 -1.202 -18.875 1.00 51.97 196 ASP A CA 1
ATOM 1512 C C . ASP A 1 196 ? 1.461 -1.992 -20.015 1.00 51.97 196 ASP A C 1
ATOM 1514 O O . ASP A 1 196 ? 1.347 -1.533 -21.158 1.00 51.97 196 ASP A O 1
ATOM 1518 N N . ILE A 1 197 ? 1.034 -3.210 -19.688 1.00 47.12 197 ILE A N 1
ATOM 1519 C CA . ILE A 1 197 ? 0.375 -4.145 -20.610 1.00 47.12 197 ILE A CA 1
ATOM 1520 C C . ILE A 1 197 ? -1.038 -3.690 -21.013 1.00 47.12 197 ILE A C 1
ATOM 1522 O O . ILE A 1 197 ? -1.592 -4.187 -21.992 1.00 47.12 197 ILE A O 1
ATOM 1526 N N . HIS A 1 198 ? -1.634 -2.748 -20.277 1.00 44.88 198 HIS A N 1
ATOM 1527 C CA . HIS A 1 198 ? -2.990 -2.255 -20.510 1.00 44.88 198 HIS A CA 1
ATOM 1528 C C . HIS A 1 198 ? -3.016 -0.944 -21.306 1.00 44.88 198 HIS A C 1
ATOM 1530 O O . HIS A 1 198 ? -4.060 -0.578 -21.847 1.00 44.88 198 HIS A O 1
ATOM 1536 N N . ARG A 1 199 ? -1.883 -0.236 -21.414 1.00 46.81 199 ARG A N 1
ATOM 1537 C CA . ARG A 1 199 ? -1.762 1.045 -22.131 1.00 46.81 199 ARG A CA 1
ATOM 1538 C C . ARG A 1 199 ? -0.760 0.972 -23.284 1.00 46.81 199 ARG A C 1
ATOM 1540 O O . ARG A 1 199 ? 0.283 1.621 -23.257 1.00 46.81 199 ARG A O 1
ATOM 1547 N N . ASN A 1 200 ? -1.106 0.224 -24.334 1.00 52.38 200 ASN A N 1
ATOM 1548 C CA . ASN A 1 200 ? -0.367 0.176 -25.608 1.00 52.38 200 ASN A CA 1
ATOM 1549 C C . ASN A 1 200 ? 1.113 -0.246 -25.486 1.00 52.38 200 ASN A C 1
ATOM 1551 O O . ASN A 1 200 ? 1.950 0.252 -26.239 1.00 52.38 200 ASN A O 1
ATOM 1555 N N . ASN A 1 201 ? 1.451 -1.139 -24.547 1.00 54.78 201 ASN A N 1
ATOM 1556 C CA . ASN A 1 201 ? 2.830 -1.570 -24.267 1.00 54.78 201 ASN A CA 1
ATOM 1557 C C . ASN A 1 201 ? 3.778 -0.401 -23.947 1.00 54.78 201 ASN A C 1
ATOM 1559 O O . ASN A 1 201 ? 4.977 -0.462 -24.235 1.00 54.78 201 ASN A O 1
ATOM 1563 N N . LYS A 1 202 ? 3.245 0.689 -23.382 1.00 64.19 202 LYS A N 1
ATOM 1564 C CA . LYS A 1 202 ? 4.057 1.828 -22.970 1.00 64.19 202 LYS A CA 1
ATOM 1565 C C . LYS A 1 202 ? 5.020 1.379 -21.878 1.00 64.19 202 LYS A C 1
ATOM 1567 O O . LYS A 1 202 ? 4.615 0.774 -20.888 1.00 64.19 202 LYS A O 1
ATOM 1572 N N . MET A 1 203 ? 6.291 1.712 -22.058 1.00 72.88 203 MET A N 1
ATOM 1573 C CA . MET A 1 203 ? 7.299 1.502 -21.034 1.00 72.88 203 MET A CA 1
ATOM 1574 C C . MET A 1 203 ? 7.460 2.762 -20.201 1.00 72.88 203 MET A C 1
ATOM 1576 O O . MET A 1 203 ? 7.674 3.846 -20.751 1.00 72.88 203 MET A O 1
ATOM 1580 N N . SER A 1 204 ? 7.376 2.627 -18.883 1.00 83.12 204 SER A N 1
ATOM 1581 C CA . SER A 1 204 ? 7.655 3.725 -17.965 1.00 83.12 204 SER A CA 1
ATOM 1582 C C . SER A 1 204 ? 8.889 3.441 -17.117 1.00 83.12 204 SER A C 1
ATOM 1584 O O . SER A 1 204 ? 9.261 2.290 -16.910 1.00 83.12 204 SER A O 1
ATOM 1586 N N . VAL A 1 205 ? 9.567 4.502 -16.676 1.00 87.31 205 VAL A N 1
ATOM 1587 C CA . VAL A 1 205 ? 10.551 4.424 -15.591 1.00 87.31 205 VAL A CA 1
ATOM 1588 C C . VAL A 1 205 ? 9.975 5.137 -14.398 1.00 87.31 205 VAL A C 1
ATOM 1590 O O . VAL A 1 205 ? 9.650 6.324 -14.475 1.00 87.31 205 VAL A O 1
ATOM 1593 N N . MET A 1 206 ? 9.913 4.427 -13.287 1.00 89.62 206 MET A N 1
ATOM 1594 C CA . MET A 1 206 ? 9.522 4.976 -12.002 1.00 89.62 206 MET A CA 1
ATOM 1595 C C . MET A 1 206 ? 10.697 4.941 -11.032 1.00 89.62 206 MET A C 1
ATOM 1597 O O . MET A 1 206 ? 11.644 4.170 -11.195 1.00 89.62 206 MET A O 1
ATOM 1601 N N . ILE A 1 207 ? 10.649 5.806 -10.025 1.00 92.56 207 ILE A N 1
ATOM 1602 C CA . ILE A 1 207 ? 11.660 5.846 -8.969 1.00 92.56 207 ILE A CA 1
ATOM 1603 C C . ILE A 1 207 ? 11.121 5.061 -7.785 1.00 92.56 207 ILE A C 1
ATOM 1605 O O . ILE A 1 207 ? 10.065 5.401 -7.255 1.00 92.56 207 ILE A O 1
ATOM 1609 N N . VAL A 1 208 ? 11.867 4.043 -7.373 1.00 92.94 208 VAL A N 1
ATOM 1610 C CA . VAL A 1 208 ? 11.626 3.293 -6.140 1.00 92.94 208 VAL A CA 1
ATOM 1611 C C . VAL A 1 208 ? 12.714 3.676 -5.154 1.00 92.94 208 VAL A C 1
ATOM 1613 O O . VAL A 1 208 ? 13.894 3.409 -5.382 1.00 92.94 208 VAL A O 1
ATOM 1616 N N . GLU A 1 209 ? 12.339 4.346 -4.074 1.00 94.81 209 GLU A N 1
ATOM 1617 C CA . GLU A 1 209 ? 13.258 4.683 -2.996 1.00 94.81 209 GLU A CA 1
ATOM 1618 C C . GLU A 1 209 ? 13.276 3.539 -1.984 1.00 94.81 209 GLU A C 1
ATOM 1620 O O . GLU A 1 209 ? 12.246 3.213 -1.398 1.00 94.81 209 GLU A O 1
ATOM 1625 N N . LYS A 1 210 ? 14.439 2.907 -1.818 1.00 93.94 210 LYS A N 1
ATOM 1626 C CA . LYS A 1 210 ? 14.659 1.776 -0.912 1.00 93.94 210 LYS A CA 1
ATOM 1627 C C . LYS A 1 210 ? 15.539 2.221 0.255 1.00 93.94 210 LYS A C 1
ATOM 1629 O O . LYS A 1 210 ? 16.524 2.931 0.046 1.00 93.94 210 LYS A O 1
ATOM 1634 N N . ALA A 1 211 ? 15.202 1.823 1.474 1.00 95.25 211 ALA A N 1
ATOM 1635 C CA . ALA A 1 211 ? 15.967 2.137 2.680 1.00 95.25 211 ALA A CA 1
ATOM 1636 C C . ALA A 1 211 ? 15.789 1.043 3.740 1.00 95.25 211 ALA A C 1
ATOM 1638 O O . ALA A 1 211 ? 14.968 0.144 3.580 1.00 95.25 211 ALA A O 1
ATOM 1639 N N . LYS A 1 212 ? 16.533 1.162 4.843 1.00 94.25 212 LYS A N 1
ATOM 1640 C CA . LYS A 1 212 ? 16.281 0.404 6.072 1.00 94.25 212 LYS A CA 1
ATOM 1641 C C . LYS A 1 212 ? 15.946 1.356 7.209 1.00 94.25 212 LYS A C 1
ATOM 1643 O O . LYS A 1 212 ? 16.747 2.234 7.528 1.00 94.25 212 LYS A O 1
ATOM 1648 N N . ILE A 1 213 ? 14.792 1.165 7.841 1.00 92.50 213 ILE A N 1
ATOM 1649 C CA . ILE A 1 213 ? 14.369 1.915 9.030 1.00 92.50 213 ILE A CA 1
ATOM 1650 C C . ILE A 1 213 ? 14.354 0.935 10.196 1.00 92.50 213 ILE A C 1
ATOM 1652 O O . ILE A 1 213 ? 13.621 -0.042 10.157 1.00 92.50 213 ILE A O 1
ATOM 1656 N N . ASN A 1 214 ? 15.192 1.155 11.213 1.00 91.62 214 ASN A N 1
ATOM 1657 C CA . ASN A 1 214 ? 15.336 0.230 12.348 1.00 91.62 214 ASN A CA 1
ATOM 1658 C C . ASN A 1 214 ? 15.595 -1.230 11.913 1.00 91.62 214 ASN A C 1
ATOM 1660 O O . ASN A 1 214 ? 15.083 -2.168 12.512 1.00 91.62 214 ASN A O 1
ATOM 1664 N N . ASN A 1 215 ? 16.407 -1.408 10.862 1.00 90.81 215 ASN A N 1
ATOM 1665 C CA . ASN A 1 215 ? 16.712 -2.697 10.223 1.00 90.81 215 ASN A CA 1
ATOM 1666 C C . ASN A 1 215 ? 15.518 -3.399 9.538 1.00 90.81 215 ASN A C 1
ATOM 1668 O O . ASN A 1 215 ? 15.643 -4.556 9.149 1.00 90.81 215 ASN A O 1
ATOM 1672 N N . ILE A 1 216 ? 14.403 -2.694 9.345 1.00 91.25 216 ILE A N 1
ATOM 1673 C CA . ILE A 1 216 ? 13.250 -3.149 8.566 1.00 91.25 216 ILE A CA 1
ATOM 1674 C C . ILE A 1 216 ? 13.392 -2.597 7.149 1.00 91.25 216 ILE A C 1
ATOM 1676 O O . ILE A 1 216 ? 13.656 -1.401 6.972 1.00 91.25 216 ILE A O 1
ATOM 1680 N N . ASP A 1 217 ? 13.252 -3.460 6.149 1.00 89.56 217 ASP A N 1
ATOM 1681 C CA . ASP A 1 217 ? 13.292 -3.049 4.750 1.00 89.56 217 ASP A CA 1
ATOM 1682 C C . ASP A 1 217 ? 12.082 -2.172 4.411 1.00 89.56 217 ASP A C 1
ATOM 1684 O O . ASP A 1 217 ? 10.956 -2.420 4.842 1.00 89.56 217 ASP A O 1
ATOM 1688 N N . VAL A 1 218 ? 12.338 -1.099 3.663 1.00 91.19 218 VAL A N 1
ATOM 1689 C CA . VAL A 1 218 ? 11.324 -0.139 3.226 1.00 91.19 218 VAL A CA 1
ATOM 1690 C C . VAL A 1 218 ? 11.500 0.131 1.746 1.00 91.19 218 VAL A C 1
ATOM 1692 O O . VAL A 1 218 ? 12.613 0.390 1.279 1.00 91.19 218 VAL A O 1
ATOM 1695 N N . SER A 1 219 ? 10.388 0.145 1.019 1.00 92.25 219 SER A N 1
ATOM 1696 C CA . SER A 1 219 ? 10.332 0.614 -0.361 1.00 92.25 219 SER A CA 1
ATOM 1697 C C . SER A 1 219 ? 9.178 1.591 -0.545 1.00 92.25 219 SER A C 1
ATOM 1699 O O . SER A 1 219 ? 8.087 1.367 -0.027 1.00 92.25 219 SER A O 1
ATOM 1701 N N . VAL A 1 220 ? 9.415 2.684 -1.273 1.00 92.56 220 VAL A N 1
ATOM 1702 C CA . VAL A 1 220 ? 8.372 3.647 -1.645 1.00 92.56 220 VAL A CA 1
ATOM 1703 C C . VAL A 1 220 ? 8.512 4.033 -3.114 1.00 92.56 220 VAL A C 1
ATOM 1705 O O . VAL A 1 220 ? 9.547 4.542 -3.553 1.00 92.56 220 VAL A O 1
ATOM 1708 N N . TYR A 1 221 ? 7.446 3.827 -3.876 1.00 91.94 221 TYR A N 1
ATOM 1709 C CA . TYR A 1 221 ? 7.291 4.279 -5.248 1.00 91.94 221 TYR A CA 1
ATOM 1710 C C . TYR A 1 221 ? 6.980 5.774 -5.261 1.00 91.94 221 TYR A C 1
ATOM 1712 O O . TYR A 1 221 ? 6.027 6.256 -4.656 1.00 91.94 221 TYR A O 1
ATOM 1720 N N . HIS A 1 222 ? 7.788 6.544 -5.980 1.00 94.38 222 HIS A N 1
ATOM 1721 C CA . HIS A 1 222 ? 7.623 7.996 -6.074 1.00 94.38 222 HIS A CA 1
ATOM 1722 C C . HIS A 1 222 ? 6.440 8.427 -6.936 1.00 94.38 222 HIS A C 1
ATOM 1724 O O . HIS A 1 222 ? 6.073 9.596 -6.882 1.00 94.38 222 HIS A O 1
ATOM 1730 N N . SER A 1 223 ? 5.886 7.538 -7.758 1.00 88.69 223 SER A N 1
ATOM 1731 C CA . SER A 1 223 ? 4.793 7.836 -8.690 1.00 88.69 223 SER A CA 1
ATOM 1732 C C . SER A 1 223 ? 3.439 7.994 -8.002 1.00 88.69 223 SER A C 1
ATOM 1734 O O . SER A 1 223 ? 2.619 8.796 -8.443 1.00 88.69 223 SER A O 1
ATOM 1736 N N . ASP A 1 224 ? 3.209 7.248 -6.926 1.00 87.44 224 ASP A N 1
ATOM 1737 C CA . ASP A 1 224 ? 1.929 7.203 -6.217 1.00 87.44 224 ASP A CA 1
ATOM 1738 C C . ASP A 1 224 ? 2.073 6.997 -4.702 1.00 87.44 224 ASP A C 1
ATOM 1740 O O . ASP A 1 224 ? 1.073 6.924 -3.995 1.00 87.44 224 ASP A O 1
ATOM 1744 N N . GLY A 1 225 ? 3.298 6.926 -4.178 1.00 88.69 225 GLY A N 1
ATOM 1745 C CA . GLY A 1 225 ? 3.555 6.705 -2.757 1.00 88.69 225 GLY A CA 1
ATOM 1746 C C . GLY A 1 225 ? 3.232 5.291 -2.296 1.00 88.69 225 GLY A C 1
ATOM 1747 O O . GLY A 1 225 ? 3.196 5.054 -1.089 1.00 88.69 225 GLY A O 1
ATOM 1748 N N . SER A 1 226 ? 2.980 4.366 -3.227 1.00 89.94 226 SER A N 1
ATOM 1749 C CA . SER A 1 226 ? 2.819 2.958 -2.895 1.00 89.94 226 SER A CA 1
ATOM 1750 C C . SER A 1 226 ? 4.127 2.341 -2.424 1.00 89.94 226 SER A C 1
ATOM 1752 O O . SER A 1 226 ? 5.197 2.926 -2.585 1.00 89.94 226 SER A O 1
ATOM 1754 N N . GLY A 1 227 ? 4.059 1.168 -1.806 1.00 87.25 227 GLY A N 1
ATOM 1755 C CA . GLY A 1 227 ? 5.239 0.467 -1.315 1.00 87.25 227 GLY A CA 1
ATOM 1756 C C . GLY A 1 227 ? 4.957 -0.292 -0.033 1.00 87.25 227 GLY A C 1
ATOM 1757 O O . GLY A 1 227 ? 3.796 -0.562 0.282 1.00 87.25 227 GLY A O 1
ATOM 1758 N N . SER A 1 228 ? 6.014 -0.619 0.701 1.00 91.12 228 SER A N 1
ATOM 1759 C CA . SER A 1 228 ? 5.922 -1.412 1.924 1.00 91.12 228 SER A CA 1
ATOM 1760 C C . SER A 1 228 ? 6.982 -1.051 2.962 1.00 91.12 228 SER A C 1
ATOM 1762 O O . SER A 1 228 ? 8.051 -0.530 2.635 1.00 91.12 228 SER A O 1
ATOM 1764 N N . ILE A 1 229 ? 6.673 -1.369 4.218 1.00 91.19 229 ILE A N 1
ATOM 1765 C CA . ILE A 1 229 ? 7.641 -1.589 5.296 1.00 91.19 229 ILE A CA 1
ATOM 1766 C C . ILE A 1 229 ? 7.470 -3.024 5.784 1.00 91.19 229 ILE A C 1
ATOM 1768 O O . ILE A 1 229 ? 6.343 -3.448 6.040 1.00 91.19 229 ILE A O 1
ATOM 1772 N N . GLY A 1 230 ? 8.575 -3.753 5.886 1.00 84.88 230 GLY A N 1
ATOM 1773 C CA . GLY A 1 230 ? 8.581 -5.200 6.099 1.00 84.88 230 GLY A CA 1
ATOM 1774 C C . GLY A 1 230 ? 9.144 -5.948 4.892 1.00 84.88 230 GLY A C 1
ATOM 1775 O O . GLY A 1 230 ? 9.526 -5.335 3.890 1.00 84.88 230 GLY A O 1
ATOM 1776 N N . GLY A 1 231 ? 9.269 -7.265 5.038 1.00 65.62 231 GLY A N 1
ATOM 1777 C CA . GLY A 1 231 ? 9.858 -8.156 4.045 1.00 65.62 231 GLY A CA 1
ATOM 1778 C C . GLY A 1 231 ? 9.022 -8.338 2.774 1.00 65.62 231 GLY A C 1
ATOM 1779 O O . GLY A 1 231 ? 8.182 -7.522 2.397 1.00 65.62 231 GLY A O 1
ATOM 1780 N N . ASP A 1 232 ? 9.301 -9.427 2.062 1.00 54.94 232 ASP A N 1
ATOM 1781 C CA . ASP A 1 232 ? 8.524 -9.825 0.889 1.00 54.94 232 ASP A CA 1
ATOM 1782 C C . ASP A 1 232 ? 7.102 -10.303 1.265 1.00 54.94 232 ASP A C 1
ATOM 1784 O O . ASP A 1 232 ? 6.669 -10.230 2.413 1.00 54.94 232 ASP A O 1
ATOM 1788 N N . TYR A 1 233 ? 6.355 -10.829 0.290 1.00 49.03 233 TYR A N 1
ATOM 1789 C CA . TYR A 1 233 ? 4.982 -11.318 0.478 1.00 49.03 233 TYR A CA 1
ATOM 1790 C C . TYR A 1 233 ? 4.811 -12.406 1.557 1.00 49.03 233 TYR A C 1
ATOM 1792 O O . TYR A 1 233 ? 3.675 -12.729 1.903 1.00 49.03 233 TYR A O 1
ATOM 1800 N N . SER A 1 234 ? 5.894 -13.014 2.054 1.00 56.44 234 SER A N 1
ATOM 1801 C CA . SER A 1 234 ? 5.834 -14.010 3.129 1.00 56.44 234 SER A CA 1
ATOM 1802 C C . SER A 1 234 ? 5.769 -13.390 4.526 1.00 56.44 234 SER A C 1
ATOM 1804 O O . SER A 1 234 ? 5.343 -14.056 5.475 1.00 56.44 234 SER A O 1
ATOM 1806 N N . ASP A 1 235 ? 6.143 -12.118 4.654 1.00 75.19 235 ASP A N 1
ATOM 1807 C CA . ASP A 1 235 ? 6.149 -11.404 5.918 1.00 75.19 235 ASP A CA 1
ATOM 1808 C C . ASP A 1 235 ? 4.772 -10.803 6.215 1.00 75.19 235 ASP A C 1
ATOM 1810 O O . ASP A 1 235 ? 4.421 -9.711 5.759 1.00 75.19 235 ASP A O 1
ATOM 1814 N N . LYS A 1 236 ? 3.996 -11.530 7.024 1.00 81.12 236 LYS A N 1
ATOM 1815 C CA . LYS A 1 236 ? 2.661 -11.120 7.480 1.00 81.12 236 LYS A CA 1
ATOM 1816 C C . LYS A 1 236 ? 2.662 -9.833 8.309 1.00 81.12 236 LYS A C 1
ATOM 1818 O O . LYS A 1 236 ? 1.614 -9.210 8.437 1.00 81.12 236 LYS A O 1
ATOM 1823 N N . ALA A 1 237 ? 3.808 -9.423 8.859 1.00 87.94 237 ALA A N 1
ATOM 1824 C CA . ALA A 1 237 ? 3.922 -8.176 9.606 1.00 87.94 237 ALA A CA 1
ATOM 1825 C C . ALA A 1 237 ? 4.097 -6.946 8.706 1.00 87.94 237 ALA A C 1
ATOM 1827 O O . ALA A 1 237 ? 4.064 -5.813 9.199 1.00 87.94 237 ALA A O 1
ATOM 1828 N N . SER A 1 238 ? 4.251 -7.144 7.394 1.00 89.31 238 SER A N 1
ATOM 1829 C CA . SER A 1 238 ? 4.416 -6.052 6.444 1.00 89.31 238 SER A CA 1
ATOM 1830 C C . SER A 1 238 ? 3.192 -5.142 6.390 1.00 89.31 238 SER A C 1
ATOM 1832 O O . SER A 1 238 ? 2.042 -5.581 6.469 1.00 89.31 238 SER A O 1
ATOM 1834 N N . TRP A 1 239 ? 3.449 -3.852 6.198 1.00 93.00 239 TRP A N 1
ATOM 1835 C CA . TRP A 1 239 ? 2.425 -2.842 5.949 1.00 93.00 239 TRP A CA 1
ATOM 1836 C C . TRP A 1 239 ? 2.611 -2.270 4.557 1.00 93.00 239 TRP A C 1
ATOM 1838 O O . TRP A 1 239 ? 3.725 -1.923 4.168 1.00 93.00 239 TRP A O 1
ATOM 1848 N N . SER A 1 240 ? 1.513 -2.163 3.819 1.00 91.38 240 SER A N 1
ATOM 1849 C CA . SER A 1 240 ? 1.502 -1.626 2.460 1.00 91.38 240 SER A CA 1
ATOM 1850 C C . SER A 1 240 ? 0.952 -0.208 2.437 1.00 91.38 240 SER A C 1
ATOM 1852 O O . SER A 1 240 ? 0.093 0.128 3.248 1.00 91.38 240 SER A O 1
ATOM 1854 N N . TYR A 1 241 ? 1.404 0.607 1.487 1.00 92.12 241 TYR A N 1
ATOM 1855 C CA . TYR A 1 241 ? 1.028 2.019 1.369 1.00 92.12 241 TYR A CA 1
ATOM 1856 C C . TYR A 1 241 ? 0.460 2.353 -0.001 1.00 92.12 241 TYR A C 1
ATOM 1858 O O . TYR A 1 241 ? 0.707 1.628 -0.964 1.00 92.12 241 TYR A O 1
ATOM 1866 N N . ALA A 1 242 ? -0.242 3.483 -0.087 1.00 91.62 242 ALA A N 1
ATOM 1867 C CA . ALA A 1 242 ? -0.398 4.272 -1.309 1.00 91.62 242 ALA A CA 1
ATOM 1868 C C . ALA A 1 242 ? -0.912 5.681 -0.986 1.00 91.62 242 ALA A C 1
ATOM 1870 O O . ALA A 1 242 ? -1.447 5.934 0.094 1.00 91.62 242 ALA A O 1
ATOM 1871 N N . CYS A 1 243 ? -0.807 6.588 -1.953 1.00 90.56 243 CYS A N 1
ATOM 1872 C CA . CYS A 1 243 ? -1.421 7.905 -1.916 1.00 90.56 243 CYS A CA 1
ATOM 1873 C C . CYS A 1 243 ? -2.259 8.166 -3.159 1.00 90.56 243 CYS A C 1
ATOM 1875 O O . CYS A 1 243 ? -2.005 7.665 -4.255 1.00 90.56 243 CYS A O 1
ATOM 1877 N N . LYS A 1 244 ? -3.255 9.029 -2.999 1.00 91.56 244 LYS A N 1
ATOM 1878 C CA . LYS A 1 244 ? -4.093 9.493 -4.091 1.00 91.56 244 LYS A CA 1
ATOM 1879 C C . LYS A 1 244 ? -4.509 10.934 -3.850 1.00 91.56 244 LYS A C 1
ATOM 1881 O O . LYS A 1 244 ? -4.867 11.325 -2.743 1.00 91.56 244 LYS A O 1
ATOM 1886 N N . LYS A 1 245 ? -4.509 11.714 -4.927 1.00 92.44 245 LYS A N 1
ATOM 1887 C CA . LYS A 1 245 ? -5.188 13.007 -4.981 1.00 92.44 245 LYS A CA 1
ATOM 1888 C C . LYS A 1 245 ? -6.559 12.813 -5.616 1.00 92.44 245 LYS A C 1
ATOM 1890 O O . LYS A 1 245 ? -6.668 12.279 -6.725 1.00 92.44 245 LYS A O 1
ATOM 1895 N N . ASP A 1 246 ? -7.598 13.195 -4.891 1.00 91.12 246 ASP A N 1
ATOM 1896 C CA . ASP A 1 246 ? -8.965 13.186 -5.381 1.00 91.12 246 ASP A CA 1
ATOM 1897 C C . ASP A 1 246 ? -9.104 14.183 -6.538 1.00 91.12 246 ASP A C 1
ATOM 1899 O O . ASP A 1 246 ? -8.701 15.340 -6.441 1.00 91.12 246 ASP A O 1
ATOM 1903 N N . LYS A 1 247 ? -9.653 13.721 -7.663 1.00 92.38 247 LYS A N 1
ATOM 1904 C CA . LYS A 1 247 ? -9.743 14.527 -8.890 1.00 92.38 247 LYS A CA 1
ATOM 1905 C C . LYS A 1 247 ? -10.873 15.557 -8.864 1.00 92.38 247 LYS A C 1
ATOM 1907 O O . LYS A 1 247 ? -10.911 16.410 -9.743 1.00 92.38 247 LYS A O 1
ATOM 1912 N N . MET A 1 248 ? -11.810 15.442 -7.927 1.00 93.56 248 MET A N 1
ATOM 1913 C CA . MET A 1 248 ? -12.975 16.318 -7.815 1.00 93.56 248 MET A CA 1
ATOM 1914 C C . MET A 1 248 ? -12.715 17.496 -6.881 1.00 93.56 248 MET A C 1
ATOM 1916 O O . MET A 1 248 ? -13.307 18.555 -7.067 1.00 93.56 248 MET A O 1
ATOM 1920 N N . ASN A 1 249 ? -11.876 17.316 -5.859 1.00 94.38 249 ASN A N 1
ATOM 1921 C CA . ASN A 1 249 ? -11.653 18.336 -4.831 1.00 94.38 249 ASN A CA 1
ATOM 1922 C C . ASN A 1 249 ? -10.180 18.557 -4.451 1.00 94.38 249 ASN A C 1
ATOM 1924 O O . ASN A 1 249 ? -9.914 19.278 -3.489 1.00 94.38 249 ASN A O 1
ATOM 1928 N N . ASP A 1 250 ? -9.244 17.934 -5.171 1.00 93.06 250 ASP A N 1
ATOM 1929 C CA . ASP A 1 250 ? -7.797 18.059 -4.975 1.00 93.06 250 ASP A CA 1
ATOM 1930 C C . ASP A 1 250 ? -7.293 17.652 -3.579 1.00 93.06 250 ASP A C 1
ATOM 1932 O O . ASP A 1 250 ? -6.126 17.884 -3.245 1.00 93.06 250 ASP A O 1
ATOM 1936 N N . LYS A 1 251 ? -8.127 17.006 -2.753 1.00 94.56 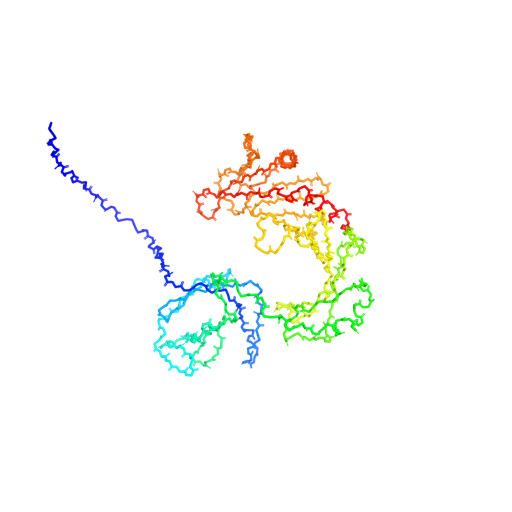251 LYS A N 1
ATOM 1937 C CA . LYS A 1 251 ? -7.695 16.504 -1.449 1.00 94.56 251 LYS A CA 1
ATOM 1938 C C . LYS A 1 251 ? -6.762 15.324 -1.637 1.00 94.56 251 LYS A C 1
ATOM 1940 O O . LYS A 1 251 ? -7.009 14.427 -2.439 1.00 94.56 251 LYS A O 1
ATOM 1945 N N . VAL A 1 252 ? -5.684 15.342 -0.869 1.00 95.31 252 VAL A N 1
ATOM 1946 C CA . VAL A 1 252 ? -4.714 14.256 -0.817 1.00 95.31 252 VAL A CA 1
ATOM 1947 C C . VAL A 1 252 ? -5.063 13.358 0.355 1.00 95.31 252 VAL A C 1
ATOM 1949 O O . VAL A 1 252 ? -5.247 13.835 1.476 1.00 95.31 252 VAL A O 1
ATOM 1952 N N . GLU A 1 253 ? -5.098 12.066 0.078 1.00 95.25 253 GLU A N 1
ATOM 1953 C CA . GLU A 1 253 ? -5.230 11.004 1.058 1.00 95.25 253 GLU A CA 1
ATOM 1954 C C . GLU A 1 253 ? -4.103 10.000 0.820 1.00 95.25 253 GLU A C 1
ATOM 1956 O O . GLU A 1 253 ? -3.852 9.580 -0.312 1.00 95.25 253 GLU A O 1
ATOM 1961 N N . CYS A 1 254 ? -3.406 9.630 1.885 1.00 97.44 254 CYS A N 1
ATOM 1962 C CA . CYS A 1 254 ? -2.473 8.511 1.882 1.00 97.44 254 CYS A CA 1
ATOM 1963 C C . CYS A 1 254 ? -2.974 7.464 2.859 1.00 97.44 254 CYS A C 1
ATOM 1965 O O . CYS A 1 254 ? -3.595 7.816 3.856 1.00 97.44 254 CYS A O 1
ATOM 1967 N N . TYR A 1 255 ? -2.690 6.194 2.625 1.00 97.31 255 TYR A N 1
ATOM 1968 C CA . TYR A 1 255 ? -3.066 5.148 3.560 1.00 97.31 255 TYR A CA 1
ATOM 1969 C C . TYR A 1 255 ? -1.968 4.120 3.741 1.00 97.31 255 TYR A C 1
ATOM 1971 O O . TYR A 1 255 ? -1.124 3.931 2.867 1.00 97.31 255 TYR A O 1
ATOM 1979 N N . MET A 1 256 ? -2.015 3.463 4.895 1.00 97.25 256 MET A N 1
ATOM 1980 C CA . MET A 1 256 ? -1.329 2.204 5.152 1.00 97.25 256 MET A CA 1
ATOM 1981 C C . MET A 1 256 ? -2.365 1.113 5.411 1.00 97.25 256 MET A C 1
ATOM 1983 O O . MET A 1 256 ? -3.429 1.405 5.964 1.00 97.25 256 MET A O 1
ATOM 1987 N N . TYR A 1 257 ? -2.074 -0.127 5.031 1.00 94.19 257 TYR A N 1
ATOM 1988 C CA . TYR A 1 257 ? -2.988 -1.240 5.252 1.00 94.19 257 TYR A CA 1
ATOM 1989 C C . TYR A 1 257 ? -2.289 -2.576 5.488 1.00 94.19 257 TYR A C 1
ATOM 1991 O O . TYR A 1 257 ? -1.167 -2.797 5.024 1.00 94.19 257 TYR A O 1
ATOM 1999 N N . GLN A 1 258 ? -3.008 -3.456 6.183 1.00 90.69 258 GLN A N 1
ATOM 2000 C CA . GLN A 1 258 ? -2.681 -4.862 6.395 1.00 90.69 258 GLN A CA 1
ATOM 2001 C C . GLN A 1 258 ? -3.986 -5.638 6.619 1.00 90.69 258 GLN A C 1
ATOM 2003 O O . GLN A 1 258 ? -4.818 -5.206 7.412 1.00 90.69 258 GLN A O 1
ATOM 2008 N N . ASP A 1 259 ? -4.196 -6.736 5.890 1.00 83.88 259 ASP A N 1
ATOM 2009 C CA . ASP A 1 259 ? -5.298 -7.695 6.097 1.00 83.88 259 ASP A CA 1
ATOM 2010 C C . ASP A 1 259 ? -6.691 -7.078 6.342 1.00 83.88 259 ASP A C 1
ATOM 2012 O O . ASP A 1 259 ? -7.461 -7.476 7.219 1.00 83.88 259 ASP A O 1
ATOM 2016 N N . GLY A 1 260 ? -7.041 -6.074 5.533 1.00 85.62 260 GLY A N 1
ATOM 2017 C CA . GLY A 1 260 ? -8.337 -5.395 5.598 1.00 85.62 260 GLY A CA 1
ATOM 2018 C C . GLY A 1 260 ? -8.449 -4.321 6.685 1.00 85.62 260 GLY A C 1
ATOM 2019 O O . GLY A 1 260 ? -9.502 -3.703 6.800 1.00 85.62 260 GLY A O 1
ATOM 2020 N N . PHE A 1 261 ? -7.394 -4.056 7.454 1.00 96.44 261 PHE A N 1
ATOM 2021 C CA . PHE A 1 261 ? -7.283 -2.905 8.345 1.00 96.44 261 PHE A CA 1
ATOM 2022 C C . PHE A 1 261 ? -6.538 -1.772 7.635 1.00 96.44 261 PHE A C 1
ATOM 2024 O O . PHE A 1 261 ? -5.382 -1.929 7.245 1.00 96.44 261 PHE A O 1
ATOM 2031 N N . TYR A 1 262 ? -7.187 -0.619 7.488 1.00 98.06 262 TYR A N 1
ATOM 2032 C CA . TYR A 1 262 ? -6.644 0.558 6.815 1.00 98.06 262 TYR A CA 1
ATOM 2033 C C . TYR A 1 262 ? -6.559 1.734 7.784 1.00 98.06 262 TYR A C 1
ATOM 2035 O O . TYR A 1 262 ? -7.496 2.008 8.538 1.00 98.06 262 TYR A O 1
ATOM 2043 N N . ILE A 1 263 ? -5.462 2.485 7.702 1.00 98.62 263 ILE A N 1
ATOM 2044 C CA . ILE A 1 263 ? -5.341 3.816 8.295 1.00 98.62 263 ILE A CA 1
ATOM 2045 C C . ILE A 1 263 ? -5.144 4.809 7.162 1.00 98.62 263 ILE A C 1
ATOM 2047 O O . ILE A 1 263 ? -4.100 4.818 6.515 1.00 98.62 263 ILE A O 1
ATOM 2051 N N . PHE A 1 264 ? -6.131 5.673 6.970 1.00 98.06 264 PHE A N 1
ATOM 2052 C CA . PHE A 1 264 ? -6.070 6.809 6.064 1.00 98.06 264 PHE A CA 1
ATOM 2053 C C . PHE A 1 264 ? -5.542 8.033 6.805 1.00 98.06 264 PHE A C 1
ATOM 2055 O O . PHE A 1 264 ? -5.950 8.309 7.934 1.00 98.06 264 PHE A O 1
ATOM 2062 N N . LYS A 1 265 ? -4.645 8.774 6.164 1.00 98.00 265 LYS A N 1
ATOM 2063 C CA . LYS A 1 265 ? -4.091 10.054 6.590 1.00 98.00 265 LYS A CA 1
ATOM 2064 C C . LYS A 1 265 ? -4.516 11.128 5.596 1.00 98.00 265 LYS A C 1
ATOM 2066 O O . LYS A 1 265 ? -4.180 11.080 4.414 1.00 98.00 265 LYS A O 1
ATOM 2071 N N . GLU A 1 266 ? -5.199 12.133 6.126 1.00 95.50 266 GLU A N 1
ATOM 2072 C CA . GLU A 1 266 ? -5.609 13.342 5.420 1.00 95.50 266 GLU A CA 1
ATOM 2073 C C . GLU A 1 266 ? -5.161 14.587 6.205 1.00 95.50 266 GLU A C 1
ATOM 2075 O O . GLU A 1 266 ? -4.663 14.513 7.333 1.00 95.50 266 GLU A O 1
ATOM 2080 N N . SER A 1 267 ? -5.429 15.779 5.664 1.00 94.06 267 SER A N 1
ATOM 2081 C CA . SER A 1 267 ? -5.119 17.060 6.326 1.00 94.06 267 SER A CA 1
ATOM 2082 C C . SER A 1 267 ? -5.787 17.214 7.692 1.00 94.06 267 SER A C 1
ATOM 2084 O O . SER A 1 267 ? -5.310 17.957 8.547 1.00 94.06 267 SER A O 1
ATOM 2086 N N . SER A 1 268 ? -6.890 16.500 7.896 1.00 92.75 268 SER A N 1
ATOM 2087 C CA . SER A 1 268 ? -7.731 16.586 9.079 1.00 92.75 268 SER A CA 1
ATOM 2088 C C . SER A 1 268 ? -7.442 15.516 10.142 1.00 92.75 268 SER A C 1
ATOM 2090 O O . SER A 1 268 ? -8.152 15.459 11.149 1.00 92.75 268 SER A O 1
ATOM 2092 N N . GLY A 1 269 ? -6.410 14.690 9.938 1.00 95.94 269 GLY A N 1
ATOM 2093 C CA . GLY A 1 269 ? -5.992 13.628 10.852 1.00 95.94 269 GLY A CA 1
ATOM 2094 C C . GLY A 1 269 ? -6.094 12.241 10.223 1.00 95.94 269 GLY A C 1
ATOM 2095 O O . GLY A 1 269 ? -5.895 12.095 9.018 1.00 95.94 269 GLY A O 1
ATOM 2096 N N . TYR A 1 270 ? -6.382 11.237 11.055 1.00 98.00 270 TYR A N 1
ATOM 2097 C CA . TYR A 1 270 ? -6.505 9.847 10.618 1.00 98.00 270 TYR A CA 1
ATOM 2098 C C . TYR A 1 270 ? -7.942 9.340 10.675 1.00 98.00 270 TYR A C 1
ATOM 2100 O O . TYR A 1 270 ? -8.696 9.700 11.588 1.00 98.00 270 TYR A O 1
ATOM 2108 N N . THR A 1 271 ? -8.246 8.421 9.767 1.00 98.12 271 THR A N 1
ATOM 2109 C CA . THR A 1 271 ? -9.467 7.615 9.758 1.00 98.12 271 THR A CA 1
ATOM 2110 C C . THR A 1 271 ? -9.089 6.142 9.650 1.00 98.12 271 THR A C 1
ATOM 2112 O O . THR A 1 271 ? -8.262 5.772 8.822 1.00 98.12 271 THR A O 1
ATOM 2115 N N . VAL A 1 272 ? -9.677 5.304 10.500 1.00 98.62 272 VAL A N 1
ATOM 2116 C CA . VAL A 1 272 ? -9.539 3.846 10.442 1.00 98.62 272 VAL A CA 1
ATOM 2117 C C . VAL A 1 272 ? -10.735 3.265 9.698 1.00 98.62 272 VAL A C 1
ATOM 2119 O O . VAL A 1 272 ? -11.880 3.595 10.017 1.00 98.62 272 VAL A O 1
ATOM 2122 N N . LEU A 1 273 ? -10.460 2.371 8.755 1.00 98.12 273 LEU A N 1
ATOM 2123 C CA . LEU A 1 273 ? -11.449 1.540 8.072 1.00 98.12 273 LEU A CA 1
ATOM 2124 C C . LEU A 1 273 ? -11.079 0.075 8.283 1.00 98.12 273 LEU A C 1
ATOM 2126 O O . LEU A 1 273 ? -9.907 -0.291 8.215 1.00 98.12 273 LEU A O 1
ATOM 2130 N N . VAL A 1 274 ? -12.083 -0.765 8.505 1.00 98.00 274 VAL A N 1
ATOM 2131 C CA . VAL A 1 274 ? -11.899 -2.212 8.611 1.00 98.00 274 VAL A CA 1
ATOM 2132 C C . VAL A 1 274 ? -12.846 -2.927 7.671 1.00 98.00 274 VAL A C 1
ATOM 2134 O O . VAL A 1 274 ? -14.052 -2.704 7.739 1.00 98.00 274 VAL A O 1
ATOM 2137 N N . GLY A 1 275 ? -12.301 -3.823 6.856 1.00 92.25 275 GLY A N 1
ATOM 2138 C CA . GLY A 1 275 ? -13.040 -4.650 5.916 1.00 92.25 275 GLY A CA 1
ATOM 2139 C C . GLY A 1 275 ? -13.453 -3.919 4.641 1.00 92.25 275 GLY A C 1
ATOM 2140 O O . GLY A 1 275 ? -13.075 -2.777 4.382 1.00 92.25 275 GLY A O 1
ATOM 2141 N N . LYS A 1 276 ? -14.250 -4.620 3.843 1.00 90.38 276 LYS A N 1
ATOM 2142 C CA . LYS A 1 276 ? -14.818 -4.182 2.566 1.00 90.38 276 LYS A CA 1
ATOM 2143 C C . LYS A 1 276 ? -16.194 -4.821 2.394 1.00 90.38 276 LYS A C 1
ATOM 2145 O O . LYS A 1 276 ? -16.511 -5.761 3.122 1.00 90.38 276 LYS A O 1
ATOM 2150 N N . ASP A 1 277 ? -16.965 -4.314 1.432 1.00 91.50 277 ASP A N 1
ATOM 2151 C CA . ASP A 1 277 ? -18.252 -4.879 1.007 1.00 91.50 277 ASP A CA 1
ATOM 2152 C C . ASP A 1 277 ? -19.131 -5.289 2.197 1.00 91.50 277 ASP A C 1
ATOM 2154 O O . ASP A 1 277 ? -19.567 -6.426 2.316 1.00 91.50 277 ASP A O 1
ATOM 2158 N N . HIS A 1 278 ? -19.327 -4.378 3.149 1.00 91.50 278 HIS A N 1
ATOM 2159 C CA . HIS A 1 278 ? -19.913 -4.703 4.446 1.00 91.50 278 HIS A CA 1
ATOM 2160 C C . HIS A 1 278 ? -21.360 -5.196 4.356 1.00 91.50 278 HIS A C 1
ATOM 2162 O O . HIS A 1 278 ? -22.200 -4.623 3.661 1.00 91.50 278 HIS A O 1
ATOM 2168 N N . PHE A 1 279 ? -21.667 -6.241 5.124 1.00 92.44 279 PHE A N 1
ATOM 2169 C CA . PHE A 1 279 ? -23.024 -6.755 5.259 1.00 92.44 279 PHE A CA 1
ATOM 2170 C C . PHE A 1 279 ? -23.915 -5.739 6.007 1.00 92.44 279 PHE A C 1
ATOM 2172 O O . PHE A 1 279 ? -23.571 -5.349 7.130 1.00 92.44 279 PHE A O 1
ATOM 2179 N N . PRO A 1 280 ? -25.075 -5.337 5.449 1.00 92.12 280 PRO A N 1
ATOM 2180 C CA . PRO A 1 280 ? -25.925 -4.311 6.053 1.00 92.12 280 PRO A CA 1
ATOM 2181 C C . PRO A 1 280 ? -26.356 -4.629 7.490 1.00 92.12 280 PRO A C 1
ATOM 2183 O O . PRO A 1 280 ? -26.782 -5.742 7.803 1.00 92.12 280 PRO A O 1
ATOM 2186 N N . GLY A 1 281 ? -26.279 -3.635 8.375 1.00 92.94 281 GLY A N 1
ATOM 2187 C CA . GLY A 1 281 ? -26.678 -3.753 9.781 1.00 92.94 281 GLY A CA 1
ATOM 2188 C C . GLY A 1 281 ? -25.728 -4.559 10.677 1.00 92.94 281 GLY A C 1
ATOM 2189 O O . GLY A 1 281 ? -26.005 -4.703 11.872 1.00 92.94 281 GLY A O 1
ATOM 2190 N N . ARG A 1 282 ? -24.608 -5.079 10.155 1.00 94.50 282 ARG A N 1
ATOM 2191 C CA . ARG A 1 282 ? -23.567 -5.728 10.964 1.00 94.50 282 ARG A CA 1
ATOM 2192 C C . ARG A 1 282 ? -22.530 -4.713 11.417 1.00 94.50 282 ARG A C 1
ATOM 2194 O O . ARG A 1 282 ? -22.095 -3.853 10.662 1.00 94.50 282 ARG A O 1
ATOM 2201 N N . VAL A 1 283 ? -22.145 -4.810 12.684 1.00 97.06 283 VAL A N 1
ATOM 2202 C CA . VAL A 1 283 ? -21.146 -3.914 13.267 1.00 97.06 283 VAL A CA 1
ATOM 2203 C C . VAL A 1 283 ? -19.738 -4.378 12.933 1.00 97.06 283 VAL A C 1
ATOM 2205 O O . VAL A 1 283 ? -19.468 -5.576 12.840 1.00 97.06 283 VAL A O 1
ATOM 2208 N N . VAL A 1 284 ? -18.828 -3.418 12.841 1.00 98.12 284 VAL A N 1
ATOM 2209 C CA . VAL A 1 284 ? -17.400 -3.663 12.643 1.00 98.12 284 VAL A CA 1
ATOM 2210 C C . VAL A 1 284 ? -16.655 -3.363 13.935 1.00 98.12 284 VAL A C 1
ATOM 2212 O O . VAL A 1 284 ? -16.966 -2.387 14.625 1.00 98.12 284 VAL A O 1
ATOM 2215 N N . GLN A 1 285 ? -15.690 -4.209 14.293 1.00 98.38 285 GLN A N 1
ATOM 2216 C CA . GLN A 1 285 ? -15.000 -4.143 15.579 1.00 98.38 285 GLN A CA 1
ATOM 2217 C C . GLN A 1 285 ? -13.480 -4.164 15.431 1.00 98.38 285 GLN A C 1
ATOM 2219 O O . GLN A 1 285 ? -12.928 -4.856 14.579 1.00 98.38 285 GLN A O 1
ATOM 2224 N N . VAL A 1 286 ? -12.809 -3.436 16.324 1.00 98.69 286 VAL A N 1
ATOM 2225 C CA . VAL A 1 286 ? -11.353 -3.475 16.511 1.00 98.69 286 VAL A CA 1
ATOM 2226 C C . VAL A 1 286 ? -11.075 -3.702 17.985 1.00 98.69 286 VAL A C 1
ATOM 2228 O O . VAL A 1 286 ? -11.521 -2.923 18.829 1.00 98.69 286 VAL A O 1
ATOM 2231 N N . ARG A 1 287 ? -10.319 -4.741 18.324 1.00 98.50 287 ARG A N 1
ATOM 2232 C CA . ARG A 1 287 ? -9.873 -4.999 19.693 1.00 98.50 287 ARG A CA 1
ATOM 2233 C C . ARG A 1 287 ? -8.359 -4.911 19.759 1.00 98.50 287 ARG A C 1
ATOM 2235 O O . ARG A 1 287 ? -7.678 -5.657 19.073 1.00 98.50 287 ARG A O 1
ATOM 2242 N N . VAL A 1 288 ? -7.850 -4.038 20.624 1.00 98.31 288 VAL A N 1
ATOM 2243 C CA . VAL A 1 288 ? -6.411 -3.888 20.875 1.00 98.31 288 VAL A CA 1
ATOM 2244 C C . VAL A 1 288 ? -6.072 -4.469 22.245 1.00 98.31 288 VAL A C 1
ATOM 2246 O O . VAL A 1 288 ? -6.691 -4.111 23.256 1.00 98.31 288 VAL A O 1
ATOM 2249 N N . GLY A 1 289 ? -5.104 -5.382 22.280 1.00 96.31 289 GLY A N 1
ATOM 2250 C CA . GLY A 1 289 ? -4.706 -6.112 23.475 1.00 96.31 289 GLY A CA 1
ATOM 2251 C C . GLY A 1 289 ? -5.895 -6.787 24.160 1.00 96.31 289 GLY A C 1
ATOM 2252 O O . GLY A 1 289 ? -6.761 -7.406 23.540 1.00 96.31 289 GLY A O 1
ATOM 2253 N N . LYS A 1 290 ? -5.975 -6.624 25.483 1.00 93.75 290 LYS A N 1
ATOM 2254 C CA . LYS A 1 290 ? -7.083 -7.152 26.299 1.00 93.75 290 LYS A CA 1
ATOM 2255 C C . LYS A 1 290 ? -8.238 -6.159 26.484 1.00 93.75 290 LYS A C 1
ATOM 2257 O O . LYS A 1 290 ? -9.193 -6.483 27.190 1.00 93.75 290 LYS A O 1
ATOM 2262 N N . GLY A 1 291 ? -8.174 -4.983 25.854 1.00 91.81 291 GLY A N 1
ATOM 2263 C CA . GLY A 1 291 ? -9.158 -3.911 26.000 1.00 91.81 291 GLY A CA 1
ATOM 2264 C C . GLY A 1 291 ? -10.561 -4.269 25.496 1.00 91.81 291 GLY A C 1
ATOM 2265 O O . GLY A 1 291 ? -10.777 -5.309 24.863 1.00 91.81 291 GLY A O 1
ATOM 2266 N N . LYS A 1 292 ? -11.528 -3.387 25.782 1.00 96.56 292 LYS A N 1
ATOM 2267 C CA . LYS A 1 292 ? -12.867 -3.458 25.178 1.00 96.56 292 LYS A CA 1
ATOM 2268 C C . LYS A 1 292 ? -12.770 -3.137 23.678 1.00 96.56 292 LYS A C 1
ATOM 2270 O O . LYS A 1 292 ? -12.037 -2.210 23.336 1.00 96.56 292 LYS A O 1
ATOM 2275 N N . PRO A 1 293 ? -13.501 -3.849 22.801 1.00 97.94 293 PRO A N 1
ATOM 2276 C CA . PRO A 1 293 ? -13.503 -3.535 21.379 1.00 97.94 293 PRO A CA 1
ATOM 2277 C C . PRO A 1 293 ? -14.056 -2.135 21.098 1.00 97.94 293 PRO A C 1
ATOM 2279 O O . PRO A 1 293 ? -15.103 -1.748 21.622 1.00 97.94 293 PRO A O 1
ATOM 2282 N N . PHE A 1 294 ? -13.381 -1.402 20.220 1.00 98.50 294 PHE A N 1
ATOM 2283 C CA . PHE A 1 294 ? -13.970 -0.282 19.502 1.00 98.50 294 PHE A CA 1
ATOM 2284 C C . PHE A 1 294 ? -14.981 -0.841 18.504 1.00 98.50 294 PHE A C 1
ATOM 2286 O O . PHE A 1 294 ? -14.734 -1.880 17.898 1.00 98.50 294 PHE A O 1
ATOM 2293 N N . THR A 1 295 ? -16.122 -0.175 18.343 1.00 97.94 295 THR A N 1
ATOM 2294 C CA . THR A 1 295 ? -17.185 -0.615 17.430 1.00 97.94 295 THR A CA 1
ATOM 2295 C C . THR A 1 295 ? -17.636 0.550 16.555 1.00 97.94 295 THR A C 1
ATOM 2297 O O . THR A 1 295 ? -17.714 1.681 17.036 1.00 97.94 295 THR A O 1
ATOM 2300 N N . THR A 1 296 ? -17.937 0.269 15.291 1.00 97.06 296 THR A N 1
ATOM 2301 C CA . THR A 1 296 ? -18.602 1.190 14.363 1.00 97.06 296 THR A CA 1
ATOM 2302 C C . THR A 1 296 ? -19.748 0.479 13.633 1.00 97.06 296 THR A C 1
ATOM 2304 O O . THR A 1 296 ? -19.970 -0.719 13.829 1.00 97.06 296 THR A O 1
ATOM 2307 N N . GLY A 1 297 ? -20.514 1.238 12.849 1.00 91.31 297 GLY A N 1
ATOM 2308 C CA . GLY A 1 297 ? -21.610 0.725 12.032 1.00 91.31 297 GLY A CA 1
ATOM 2309 C C . GLY A 1 297 ? -21.140 -0.126 10.850 1.00 91.31 297 GLY A C 1
ATOM 2310 O O . GLY A 1 297 ? -19.986 -0.543 10.761 1.00 91.31 297 GLY A O 1
ATOM 2311 N N . ASP A 1 298 ? -22.053 -0.344 9.915 1.00 83.38 298 ASP A N 1
ATOM 2312 C CA . ASP A 1 298 ? -21.892 -1.227 8.759 1.00 83.38 298 ASP A CA 1
ATOM 2313 C C . ASP A 1 298 ? -21.130 -0.598 7.584 1.00 83.38 298 ASP A C 1
ATOM 2315 O O . ASP A 1 298 ? -21.096 -1.172 6.511 1.00 83.38 298 ASP A O 1
ATOM 2319 N N . ASN A 1 299 ? -20.488 0.559 7.756 1.00 89.94 299 ASN A N 1
ATOM 2320 C CA . ASN A 1 299 ? -19.594 1.138 6.745 1.00 89.94 299 ASN A CA 1
ATOM 2321 C C . ASN A 1 299 ? -18.105 0.913 7.057 1.00 89.94 299 ASN A C 1
ATOM 2323 O O . ASN A 1 299 ? -17.246 1.442 6.350 1.00 89.94 299 ASN A O 1
ATOM 2327 N N . GLY A 1 300 ? -17.802 0.246 8.179 1.00 94.44 300 GLY A N 1
ATOM 2328 C CA . GLY A 1 300 ? -16.448 -0.026 8.666 1.00 94.44 300 GLY A CA 1
ATOM 2329 C C . GLY A 1 300 ? -15.610 1.194 9.056 1.00 94.44 300 GLY A C 1
ATOM 2330 O O . GLY A 1 300 ? -14.491 1.018 9.536 1.00 94.44 300 GLY A O 1
ATOM 2331 N N . ASN A 1 301 ? -16.115 2.417 8.878 1.00 96.75 301 ASN A N 1
ATOM 2332 C CA . ASN A 1 301 ? -15.378 3.650 9.122 1.00 96.75 301 ASN A CA 1
ATOM 2333 C C . ASN A 1 301 ? -15.524 4.071 10.581 1.00 96.75 301 ASN A C 1
ATOM 2335 O O . ASN A 1 301 ? -16.626 4.299 11.085 1.00 96.75 301 ASN A O 1
ATOM 2339 N N . PHE A 1 302 ? -14.401 4.226 11.269 1.00 98.31 302 PHE A N 1
ATOM 2340 C CA . PHE A 1 302 ? -14.373 4.761 12.621 1.00 98.31 302 PHE A CA 1
ATOM 2341 C C . PHE A 1 302 ? -14.323 6.287 12.587 1.00 98.31 302 PHE A C 1
ATOM 2343 O O . PHE A 1 302 ? -13.655 6.896 11.753 1.00 98.31 302 PHE A O 1
ATOM 2350 N N . SER A 1 303 ? -14.991 6.938 13.544 1.00 96.81 303 SER A N 1
ATOM 2351 C CA . SER A 1 303 ? -14.877 8.391 13.703 1.00 96.81 303 SER A CA 1
ATOM 2352 C C . SER A 1 303 ? -13.417 8.804 13.936 1.00 96.81 303 SER A C 1
ATOM 2354 O O . SER A 1 303 ? -12.601 8.008 14.401 1.00 96.81 303 SER A O 1
ATOM 2356 N N . LYS A 1 304 ? -13.064 10.067 13.680 1.00 96.44 304 LYS A N 1
ATOM 2357 C CA . LYS A 1 304 ? -11.686 10.559 13.889 1.00 96.44 304 LYS A CA 1
ATOM 2358 C C . LYS A 1 304 ? -11.192 10.383 15.325 1.00 96.44 304 LYS A C 1
ATOM 2360 O O . LYS A 1 304 ? -10.029 10.053 15.551 1.00 96.44 304 LYS A O 1
ATOM 2365 N N . SER A 1 305 ? -12.070 10.586 16.309 1.00 97.12 305 SER A N 1
ATOM 2366 C CA . SER A 1 305 ? -11.731 10.382 17.720 1.00 97.12 305 SER A CA 1
ATOM 2367 C C . SER A 1 305 ? -11.505 8.904 18.039 1.00 97.12 305 SER A C 1
ATOM 2369 O O . SER A 1 305 ? -10.528 8.578 18.710 1.00 97.12 305 SER A O 1
ATOM 2371 N N . ALA A 1 306 ? -12.350 8.007 17.519 1.00 98.19 306 ALA A N 1
ATOM 2372 C CA . ALA A 1 306 ? -12.175 6.566 17.678 1.00 98.19 306 ALA A CA 1
ATOM 2373 C C . ALA A 1 306 ? -10.909 6.072 16.964 1.00 98.19 306 ALA A C 1
ATOM 2375 O O . ALA A 1 306 ? -10.114 5.365 17.572 1.00 98.19 306 ALA A O 1
ATOM 2376 N N . SER A 1 307 ? -10.668 6.524 15.734 1.00 98.50 307 SER A N 1
ATOM 2377 C CA . SER A 1 307 ? -9.470 6.227 14.939 1.00 98.50 307 SER A CA 1
ATOM 2378 C C . SER A 1 307 ? -8.195 6.617 15.683 1.00 98.50 307 SER A C 1
ATOM 2380 O O . SER A 1 307 ? -7.292 5.801 15.847 1.00 98.50 307 SER A O 1
ATOM 2382 N N . LYS A 1 308 ? -8.148 7.834 16.242 1.00 98.12 308 LYS A N 1
ATOM 2383 C CA . LYS A 1 308 ? -7.026 8.285 17.076 1.00 98.12 308 LYS A CA 1
ATOM 2384 C C . LYS A 1 308 ? -6.834 7.401 18.312 1.00 98.12 308 LYS A C 1
ATOM 2386 O O . LYS A 1 308 ? -5.699 7.088 18.662 1.00 98.12 308 LYS A O 1
ATOM 2391 N N . SER A 1 309 ? -7.915 7.000 18.979 1.00 98.31 309 SER A N 1
ATOM 2392 C CA . SER A 1 309 ? -7.849 6.099 20.137 1.00 98.31 309 SER A CA 1
ATOM 2393 C C . SER A 1 309 ? -7.358 4.697 19.768 1.00 98.31 309 SER A C 1
ATOM 2395 O O . SER A 1 309 ? -6.541 4.149 20.503 1.00 98.31 309 SER A O 1
ATOM 2397 N N . ILE A 1 310 ? -7.801 4.148 18.633 1.00 98.69 310 ILE A N 1
ATOM 2398 C CA . ILE A 1 310 ? -7.353 2.852 18.103 1.00 98.69 310 ILE A CA 1
ATOM 2399 C C . ILE A 1 310 ? -5.852 2.898 17.820 1.00 98.69 310 ILE A C 1
ATOM 2401 O O . ILE A 1 310 ? -5.111 2.085 18.365 1.00 98.69 310 ILE A O 1
ATOM 2405 N N . ILE A 1 311 ? -5.390 3.890 17.051 1.00 98.56 311 ILE A N 1
ATOM 2406 C CA . ILE A 1 311 ? -3.971 4.046 16.698 1.00 98.56 311 ILE A CA 1
ATOM 2407 C C . ILE A 1 311 ? -3.125 4.212 17.966 1.00 98.56 311 ILE A C 1
ATOM 2409 O O . ILE A 1 311 ? -2.148 3.498 18.156 1.00 98.56 311 ILE A O 1
ATOM 2413 N N . ASN A 1 312 ? -3.528 5.087 18.892 1.00 98.12 312 ASN A N 1
ATOM 2414 C CA . ASN A 1 312 ? -2.797 5.296 20.147 1.00 98.12 312 ASN A CA 1
ATOM 2415 C C . ASN A 1 312 ? -2.739 4.051 21.040 1.00 98.12 312 ASN A C 1
ATOM 2417 O O . ASN A 1 312 ? -1.788 3.907 21.810 1.00 98.12 312 ASN A O 1
ATOM 2421 N N . ALA A 1 313 ? -3.766 3.200 20.997 1.00 98.19 313 ALA A N 1
ATOM 2422 C CA . ALA A 1 313 ? -3.755 1.925 21.695 1.00 98.19 313 ALA A CA 1
ATOM 2423 C C . ALA A 1 313 ? -2.810 0.938 20.997 1.00 98.19 313 ALA A C 1
ATOM 2425 O O . ALA A 1 313 ? -2.007 0.305 21.679 1.00 98.19 313 ALA A O 1
ATOM 2426 N N . ALA A 1 314 ? -2.866 0.842 19.666 1.00 97.94 314 ALA A N 1
ATOM 2427 C CA . ALA A 1 314 ? -2.018 -0.049 18.875 1.00 97.94 314 ALA A CA 1
ATOM 2428 C C . ALA A 1 314 ? -0.525 0.300 19.005 1.00 97.94 314 ALA A C 1
ATOM 2430 O O . ALA A 1 314 ? 0.290 -0.594 19.160 1.00 97.94 314 ALA A O 1
ATOM 2431 N N . LEU A 1 315 ? -0.167 1.586 19.114 1.00 97.81 315 LEU A N 1
ATOM 2432 C CA . LEU A 1 315 ? 1.216 2.028 19.376 1.00 97.81 315 LEU A CA 1
ATOM 2433 C C . LEU A 1 315 ? 1.799 1.555 20.732 1.00 97.81 315 LEU A C 1
ATOM 2435 O O . LEU A 1 315 ? 2.978 1.775 21.008 1.00 97.81 315 LEU A O 1
ATOM 2439 N N . LYS A 1 316 ? 0.970 1.001 21.628 1.00 97.12 316 LYS A N 1
ATOM 2440 C CA . LYS A 1 316 ? 1.325 0.656 23.021 1.00 97.12 316 LYS A CA 1
ATOM 2441 C C . LYS A 1 316 ? 1.025 -0.799 23.388 1.00 97.12 316 LYS A C 1
ATOM 2443 O O . LYS A 1 316 ? 1.096 -1.144 24.566 1.00 97.12 316 LYS A O 1
ATOM 2448 N N . ASN A 1 317 ? 0.585 -1.608 22.432 1.00 97.62 317 ASN A N 1
ATOM 2449 C CA . ASN A 1 317 ? 0.186 -2.993 22.652 1.00 97.62 317 ASN A CA 1
ATOM 2450 C C . ASN A 1 317 ? 0.744 -3.864 21.529 1.00 97.62 317 ASN A C 1
ATOM 2452 O O . ASN A 1 317 ? 0.980 -3.376 20.433 1.00 97.62 317 ASN A O 1
ATOM 2456 N N . ASP A 1 318 ? 0.838 -5.164 21.793 1.00 95.44 318 ASP A N 1
ATOM 2457 C CA . ASP A 1 318 ? 1.496 -6.109 20.880 1.00 95.44 318 ASP A CA 1
ATOM 2458 C C . ASP A 1 318 ? 0.496 -7.017 20.147 1.00 95.44 318 ASP A C 1
ATOM 2460 O O . ASP A 1 318 ? 0.875 -7.974 19.485 1.00 95.44 318 ASP A O 1
ATOM 2464 N N . SER A 1 319 ? -0.808 -6.777 20.309 1.00 96.62 319 SER A N 1
ATOM 2465 C CA . SER A 1 319 ? -1.850 -7.554 19.629 1.00 96.62 319 SER A CA 1
ATOM 2466 C C . SER A 1 319 ? -3.042 -6.688 19.256 1.00 96.62 319 SER A C 1
ATOM 2468 O O . SER A 1 319 ? -3.485 -5.834 20.033 1.00 96.62 319 SER A O 1
ATOM 2470 N N . MET A 1 320 ? -3.592 -6.946 18.076 1.00 98.19 320 MET A N 1
ATOM 2471 C CA . MET A 1 320 ? -4.833 -6.353 17.611 1.00 98.19 320 MET A CA 1
ATOM 2472 C C . MET A 1 320 ? -5.587 -7.356 16.743 1.00 98.19 320 MET A C 1
ATOM 2474 O O . MET A 1 320 ? -4.988 -8.074 15.956 1.00 98.19 320 MET A O 1
ATOM 2478 N N . VAL A 1 321 ? -6.907 -7.393 16.903 1.00 98.06 321 VAL A N 1
ATOM 2479 C CA . VAL A 1 321 ? -7.808 -8.226 16.101 1.00 98.06 321 VAL A CA 1
ATOM 2480 C C . VAL A 1 321 ? -8.924 -7.350 15.562 1.00 98.06 321 VAL A C 1
ATOM 2482 O O . VAL A 1 321 ? -9.433 -6.463 16.258 1.00 98.06 321 VAL A O 1
ATOM 2485 N N . THR A 1 322 ? -9.318 -7.610 14.326 1.00 98.25 322 THR A N 1
ATOM 2486 C CA . THR A 1 322 ? -10.448 -6.960 13.670 1.00 98.25 322 THR A CA 1
ATOM 2487 C C . THR A 1 322 ? -11.556 -7.961 13.402 1.00 98.25 322 THR A C 1
ATOM 2489 O O . THR A 1 322 ? -11.292 -9.151 13.254 1.00 98.25 322 THR A O 1
ATOM 2492 N N . ARG A 1 323 ? -12.795 -7.473 13.348 1.00 97.81 323 ARG A N 1
ATOM 2493 C CA . ARG A 1 323 ? -13.961 -8.260 12.952 1.00 97.81 323 ARG A CA 1
ATOM 2494 C C . ARG A 1 323 ? -14.866 -7.438 12.051 1.00 97.81 323 ARG A C 1
ATOM 2496 O O . ARG A 1 323 ? -15.266 -6.338 12.433 1.00 97.81 323 ARG A O 1
ATOM 2503 N N . TYR A 1 324 ? -15.240 -7.993 10.907 1.00 96.56 324 TYR A N 1
ATOM 2504 C CA . TYR A 1 324 ? -16.295 -7.456 10.042 1.00 96.56 324 TYR A CA 1
ATOM 2505 C C . TYR A 1 324 ? -17.103 -8.596 9.414 1.00 96.56 324 TYR A C 1
ATOM 2507 O O . TYR A 1 324 ? -16.835 -9.768 9.662 1.00 96.56 324 TYR A O 1
ATOM 2515 N N . THR A 1 325 ? -18.132 -8.272 8.639 1.00 94.31 325 THR A N 1
ATOM 2516 C CA . THR A 1 325 ? -18.944 -9.254 7.908 1.00 94.31 325 THR A CA 1
ATOM 2517 C C . THR A 1 325 ? -19.047 -8.792 6.462 1.00 94.31 325 THR A C 1
ATOM 2519 O O . THR A 1 325 ? -19.434 -7.647 6.230 1.00 94.31 325 THR A O 1
ATOM 2522 N N . GLU A 1 326 ? -18.667 -9.649 5.513 1.00 90.62 326 GLU A N 1
ATOM 2523 C CA . GLU A 1 326 ? -18.593 -9.322 4.082 1.00 90.62 326 GLU A CA 1
ATOM 2524 C C . GLU A 1 326 ? -19.837 -9.830 3.341 1.00 90.62 326 GLU A C 1
ATOM 2526 O O . GLU A 1 326 ? -20.138 -11.021 3.317 1.00 90.62 326 GLU A O 1
ATOM 2531 N N . TRP A 1 327 ? -20.566 -8.926 2.701 1.00 87.19 327 TRP A N 1
ATOM 2532 C CA . TRP A 1 327 ? -21.651 -9.242 1.783 1.00 87.19 327 TRP A CA 1
ATOM 2533 C C . TRP A 1 327 ? -21.139 -10.095 0.604 1.00 87.19 327 TRP A C 1
ATOM 2535 O O . TRP A 1 327 ? -20.082 -9.799 0.052 1.00 87.19 327 TRP A O 1
ATOM 2545 N N . PRO A 1 328 ? -21.871 -11.130 0.146 1.00 93.12 328 PRO A N 1
ATOM 2546 C CA . PRO A 1 328 ? -23.230 -11.526 0.525 1.00 93.12 328 PRO A CA 1
ATOM 2547 C C . PRO A 1 328 ? -23.328 -12.523 1.684 1.00 93.12 328 PRO A C 1
ATOM 2549 O O . PRO A 1 328 ? -24.408 -13.058 1.937 1.00 93.12 328 PRO A O 1
ATOM 2552 N N . TYR A 1 329 ? -22.231 -12.799 2.386 1.00 88.06 329 TYR A N 1
ATOM 2553 C CA . TYR A 1 329 ? -22.175 -13.853 3.391 1.00 88.06 329 TYR A CA 1
ATOM 2554 C C . TYR A 1 329 ? -22.262 -13.273 4.804 1.00 88.06 329 TYR A C 1
ATOM 2556 O O . TYR A 1 329 ? -21.369 -12.581 5.279 1.00 88.06 329 TYR A O 1
ATOM 2564 N N . ASP A 1 330 ? -23.329 -13.605 5.529 1.0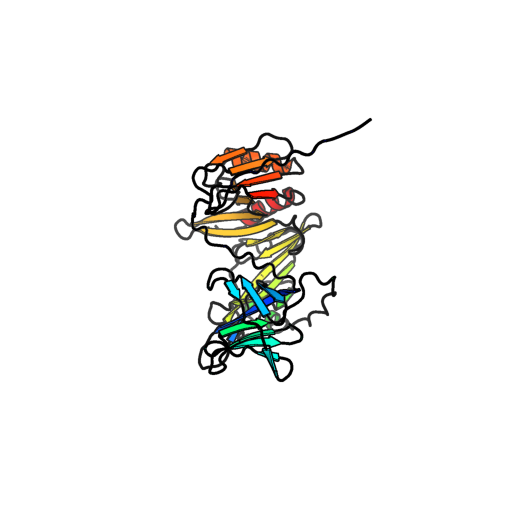0 90.44 330 ASP A N 1
ATOM 2565 C CA . ASP A 1 330 ? -23.536 -13.153 6.911 1.00 90.44 330 ASP A CA 1
ATOM 2566 C C . ASP A 1 330 ? -22.699 -13.972 7.917 1.00 90.44 330 ASP A C 1
ATOM 2568 O O . ASP A 1 330 ? -23.217 -14.612 8.830 1.00 90.44 330 ASP A O 1
ATOM 2572 N N . THR A 1 331 ? -21.388 -14.053 7.685 1.00 93.00 331 THR A N 1
ATOM 2573 C CA . THR A 1 331 ? -20.426 -14.759 8.538 1.00 93.00 331 THR A CA 1
ATOM 2574 C C . THR A 1 331 ? -19.313 -13.801 8.956 1.00 93.00 331 THR A C 1
ATOM 2576 O O . THR A 1 331 ? -18.699 -13.176 8.090 1.00 93.00 331 THR A O 1
ATOM 2579 N N . PRO A 1 332 ? -19.036 -13.658 10.266 1.00 93.31 332 PRO A N 1
ATOM 2580 C CA . PRO A 1 332 ? -17.934 -12.829 10.732 1.00 93.31 332 PRO A CA 1
ATOM 2581 C C . PRO A 1 332 ? -16.585 -13.308 10.191 1.00 93.31 332 PRO A C 1
ATOM 2583 O O . PRO A 1 332 ? -16.276 -14.498 10.235 1.00 93.31 332 PRO A O 1
ATOM 2586 N N . ILE A 1 333 ? -15.786 -12.354 9.731 1.00 94.62 333 ILE A N 1
ATOM 2587 C CA . ILE A 1 333 ? -14.390 -12.519 9.347 1.00 94.62 333 ILE A CA 1
ATOM 2588 C C . ILE A 1 333 ? -13.556 -11.864 10.439 1.00 94.62 333 ILE A C 1
ATOM 2590 O O . ILE A 1 333 ? -13.717 -10.669 10.701 1.00 94.62 333 ILE A O 1
ATOM 2594 N N . ASP A 1 334 ? -12.683 -12.658 11.052 1.00 95.44 334 ASP A N 1
ATOM 2595 C CA . ASP A 1 334 ? -11.728 -12.210 12.057 1.00 95.44 334 ASP A CA 1
ATOM 2596 C C . ASP A 1 334 ? -10.324 -12.216 11.458 1.00 95.44 334 ASP A C 1
ATOM 2598 O O . ASP A 1 334 ? -9.891 -13.247 10.945 1.00 95.44 334 ASP A O 1
ATOM 2602 N N . ASN A 1 335 ? -9.613 -11.093 11.564 1.00 94.38 335 ASN A N 1
ATOM 2603 C CA . ASN A 1 335 ? -8.218 -10.992 11.137 1.00 94.38 335 ASN A CA 1
ATOM 2604 C C . ASN A 1 335 ? -7.342 -10.518 12.295 1.00 94.38 335 ASN A C 1
ATOM 2606 O O . ASN A 1 335 ? -7.685 -9.545 12.980 1.00 94.38 335 ASN A O 1
ATOM 2610 N N . ASP A 1 336 ? -6.197 -11.172 12.463 1.00 95.38 336 ASP A N 1
ATOM 2611 C CA . ASP A 1 336 ? -5.103 -10.661 13.281 1.00 95.38 336 ASP A CA 1
ATOM 2612 C C . ASP A 1 336 ? -4.426 -9.500 12.547 1.00 95.38 336 ASP A C 1
ATOM 2614 O O . ASP A 1 336 ? -4.212 -9.561 11.339 1.00 95.38 336 ASP A O 1
ATOM 2618 N N . VAL A 1 337 ? -4.102 -8.436 13.279 1.00 96.31 337 VAL A N 1
ATOM 2619 C CA . VAL A 1 337 ? -3.298 -7.325 12.767 1.00 96.31 337 VAL A CA 1
ATOM 2620 C C . VAL A 1 337 ? -1.972 -7.312 13.514 1.00 96.31 337 VAL A C 1
ATOM 2622 O O . VAL A 1 337 ? -1.916 -7.093 14.728 1.00 96.31 337 VAL A O 1
ATOM 2625 N N . HIS A 1 338 ? -0.917 -7.554 12.755 1.00 95.44 338 HIS A N 1
ATOM 2626 C CA . HIS A 1 338 ? 0.473 -7.645 13.157 1.00 95.44 338 HIS A CA 1
ATOM 2627 C C . HIS A 1 338 ? 1.043 -6.250 13.453 1.00 95.44 338 HIS A C 1
ATOM 2629 O O . HIS A 1 338 ? 1.146 -5.380 12.578 1.00 95.44 338 HIS A O 1
ATOM 2635 N N . LEU A 1 339 ? 1.375 -6.018 14.727 1.00 96.62 339 LEU A N 1
ATOM 2636 C CA . LEU A 1 339 ? 1.819 -4.722 15.247 1.00 96.62 339 LEU A CA 1
ATOM 2637 C C . LEU A 1 339 ? 3.345 -4.558 15.307 1.00 96.62 339 LEU A C 1
ATOM 2639 O O . LEU A 1 339 ? 3.829 -3.497 15.697 1.00 96.62 339 LEU A O 1
ATOM 2643 N N . GLU A 1 340 ? 4.101 -5.566 14.882 1.00 95.12 340 GLU A N 1
ATOM 2644 C CA . GLU A 1 340 ? 5.560 -5.652 14.970 1.00 95.12 340 GLU A CA 1
ATOM 2645 C C . GLU A 1 340 ? 6.252 -4.448 14.313 1.00 95.12 340 GLU A C 1
ATOM 2647 O O . GLU A 1 340 ? 7.219 -3.924 14.861 1.00 95.12 340 GLU A O 1
ATOM 2652 N N . TYR A 1 341 ? 5.730 -3.972 13.175 1.00 95.69 341 TYR A N 1
ATOM 2653 C CA . TYR A 1 341 ? 6.249 -2.799 12.454 1.00 95.69 341 TYR A CA 1
ATOM 2654 C C . TYR A 1 341 ? 5.342 -1.572 12.544 1.00 95.69 341 TYR A C 1
ATOM 2656 O O . TYR A 1 341 ? 5.588 -0.569 11.876 1.00 95.69 341 TYR A O 1
ATOM 2664 N N . PHE A 1 342 ? 4.283 -1.619 13.354 1.00 97.75 342 PHE A N 1
ATOM 2665 C CA . PHE A 1 342 ? 3.225 -0.609 13.332 1.00 97.75 342 PHE A CA 1
ATOM 2666 C C . PHE A 1 342 ? 3.728 0.801 13.669 1.00 97.75 342 PHE A C 1
ATOM 2668 O O . PHE A 1 342 ? 3.337 1.779 13.029 1.00 97.75 342 PHE A O 1
ATOM 2675 N N . ASN A 1 343 ? 4.631 0.921 14.645 1.00 97.62 343 ASN A N 1
ATOM 2676 C CA . ASN A 1 343 ? 5.161 2.213 15.083 1.00 97.62 343 ASN A CA 1
ATOM 2677 C C . ASN A 1 343 ? 5.946 2.918 13.969 1.00 97.62 343 ASN A C 1
ATOM 2679 O O . ASN A 1 343 ? 5.768 4.114 13.723 1.00 97.62 343 ASN A O 1
ATOM 2683 N N . GLU A 1 344 ? 6.833 2.189 13.303 1.00 97.50 344 GLU A N 1
ATOM 2684 C CA . GLU A 1 344 ? 7.604 2.641 12.150 1.00 97.50 344 GLU A CA 1
ATOM 2685 C C . GLU A 1 344 ? 6.683 2.893 10.961 1.00 97.50 344 GLU A C 1
ATOM 2687 O O . GLU A 1 344 ? 6.852 3.885 10.250 1.00 97.50 344 GLU A O 1
ATOM 2692 N N . ALA A 1 345 ? 5.666 2.050 10.797 1.00 97.81 345 ALA A N 1
ATOM 2693 C CA . ALA A 1 345 ? 4.743 2.132 9.692 1.00 97.81 345 ALA A CA 1
ATOM 2694 C C . ALA A 1 345 ? 3.881 3.405 9.724 1.00 97.81 345 ALA A C 1
ATOM 2696 O O . ALA A 1 345 ? 3.712 4.052 8.687 1.00 97.81 345 ALA A O 1
ATOM 2697 N N . VAL A 1 346 ? 3.409 3.819 10.906 1.00 98.31 346 VAL A N 1
ATOM 2698 C CA . VAL A 1 346 ? 2.683 5.088 11.098 1.00 98.31 346 VAL A CA 1
ATOM 2699 C C . VAL A 1 346 ? 3.593 6.292 10.835 1.00 98.31 346 VAL A C 1
ATOM 2701 O O . VAL A 1 346 ? 3.191 7.232 10.150 1.00 98.31 346 VAL A O 1
ATOM 2704 N N . LYS A 1 347 ? 4.845 6.261 11.316 1.00 97.88 347 LYS A N 1
ATOM 2705 C CA . LYS A 1 347 ? 5.824 7.334 11.047 1.00 97.88 347 LYS A CA 1
ATOM 2706 C C . LYS A 1 347 ? 6.129 7.457 9.554 1.00 97.88 347 LYS A C 1
ATOM 2708 O O . LYS A 1 347 ? 6.287 8.566 9.046 1.00 97.88 347 LYS A O 1
ATOM 2713 N N . LEU A 1 348 ? 6.216 6.327 8.854 1.00 97.81 348 LEU A N 1
ATOM 2714 C CA . LEU A 1 348 ? 6.422 6.301 7.413 1.00 97.81 348 LEU A CA 1
ATOM 2715 C C . LEU A 1 348 ? 5.215 6.883 6.668 1.00 97.81 348 LEU A C 1
ATOM 2717 O O . LEU A 1 348 ? 5.419 7.704 5.776 1.00 97.81 348 LEU A O 1
ATOM 2721 N N . LEU A 1 349 ? 3.982 6.543 7.067 1.00 98.44 349 LEU A N 1
ATOM 2722 C CA . LEU A 1 349 ? 2.766 7.138 6.500 1.00 98.44 349 LEU A CA 1
ATOM 2723 C C . LEU A 1 349 ? 2.777 8.669 6.617 1.00 98.44 349 LEU A C 1
ATOM 2725 O O . LEU A 1 349 ? 2.502 9.364 5.639 1.00 98.44 349 LEU A O 1
ATOM 2729 N N . ASP A 1 350 ? 3.130 9.194 7.792 1.00 98.00 350 ASP A N 1
ATOM 2730 C CA . ASP A 1 350 ? 3.236 10.640 8.009 1.00 98.00 350 ASP A CA 1
ATOM 2731 C C . ASP A 1 350 ? 4.289 11.276 7.113 1.00 98.00 350 ASP A C 1
ATOM 2733 O O . ASP A 1 350 ? 4.023 12.276 6.450 1.00 98.00 350 ASP A O 1
ATOM 2737 N N . ASN A 1 351 ? 5.466 10.662 7.031 1.00 97.81 351 ASN A N 1
ATOM 2738 C CA . ASN A 1 351 ? 6.540 11.154 6.187 1.00 97.81 351 ASN A CA 1
ATOM 2739 C C . ASN A 1 351 ? 6.167 11.133 4.692 1.00 97.81 351 ASN A C 1
ATOM 2741 O O . ASN A 1 351 ? 6.467 12.086 3.972 1.00 97.81 351 ASN A O 1
ATOM 2745 N N . ILE A 1 352 ? 5.490 10.086 4.213 1.00 97.62 352 ILE A N 1
ATOM 2746 C CA . ILE A 1 352 ? 4.975 10.016 2.839 1.00 97.62 352 ILE A CA 1
ATOM 2747 C C . ILE A 1 352 ? 3.982 11.163 2.592 1.00 97.62 352 ILE A C 1
ATOM 2749 O O . ILE A 1 352 ? 4.137 11.918 1.629 1.00 97.62 352 ILE A O 1
ATOM 2753 N N . TYR A 1 353 ? 3.001 11.336 3.482 1.00 97.75 353 TYR A N 1
ATOM 2754 C CA . TYR A 1 353 ? 1.972 12.367 3.355 1.00 97.75 353 TYR A CA 1
ATOM 2755 C C . TYR A 1 353 ? 2.552 13.792 3.394 1.00 97.75 353 TYR A C 1
ATOM 2757 O O . TYR A 1 353 ? 2.212 14.632 2.558 1.00 97.75 353 TYR A O 1
ATOM 2765 N N . ASP A 1 354 ? 3.467 14.071 4.323 1.00 96.69 354 ASP A N 1
ATOM 2766 C CA . ASP A 1 354 ? 4.047 15.403 4.518 1.00 96.69 354 ASP A CA 1
ATOM 2767 C C . ASP A 1 354 ? 4.940 15.843 3.353 1.00 96.69 354 ASP A C 1
ATOM 2769 O O . ASP A 1 354 ? 5.063 17.039 3.079 1.00 96.69 354 ASP A O 1
ATOM 2773 N N . ASN A 1 355 ? 5.542 14.891 2.636 1.00 97.19 355 ASN A N 1
ATOM 2774 C CA . ASN A 1 355 ? 6.351 15.188 1.460 1.00 97.19 355 ASN A CA 1
ATOM 2775 C C . ASN A 1 355 ? 5.543 15.201 0.153 1.00 97.19 355 ASN A C 1
ATOM 2777 O O . ASN A 1 355 ? 6.117 15.553 -0.882 1.00 97.19 355 ASN A O 1
ATOM 2781 N N . TYR A 1 356 ? 4.244 14.882 0.164 1.00 96.56 356 TYR A N 1
ATOM 2782 C CA . TYR A 1 356 ? 3.382 14.947 -1.020 1.00 96.56 356 TYR A CA 1
ATOM 2783 C C . TYR A 1 356 ? 3.301 16.382 -1.587 1.00 96.56 356 TYR A C 1
ATOM 2785 O O . TYR A 1 356 ? 3.160 17.360 -0.849 1.00 96.56 356 TYR A O 1
ATOM 2793 N N . ARG A 1 357 ? 3.370 16.532 -2.916 1.00 92.25 357 ARG A N 1
ATOM 2794 C CA . ARG A 1 357 ? 3.182 17.805 -3.637 1.00 92.25 357 ARG A CA 1
ATOM 2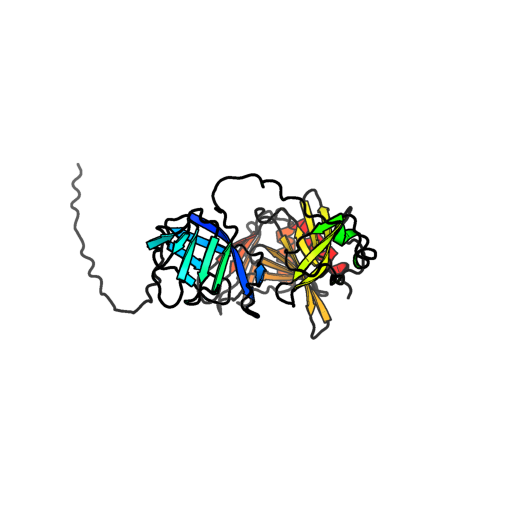795 C C . ARG A 1 357 ? 1.704 18.191 -3.632 1.00 92.25 357 ARG A C 1
ATOM 2797 O O . ARG A 1 357 ? 0.931 17.670 -4.434 1.00 92.25 357 ARG A O 1
ATOM 2804 N N . LYS A 1 358 ? 1.326 19.062 -2.700 1.00 78.19 358 LYS A N 1
ATOM 2805 C CA . LYS A 1 358 ? -0.053 19.542 -2.533 1.00 78.19 358 LYS A CA 1
ATOM 2806 C C . LYS A 1 358 ? -0.526 20.345 -3.741 1.00 78.19 358 LYS A C 1
ATOM 2808 O O . LYS A 1 358 ? 0.254 21.205 -4.204 1.00 78.19 358 LYS A O 1
#

Sequence (358 aa):
MRKVLIGVMAVLSITLMGCTPKIQTVSFVGDTLSCQYAVANIVDGNAKFIAGITPENLYVANNQFATTMFSRIGFIESPTLTKKENGVLISDGDKSIFTMSEDKSNFPIVDKDKKILHQWDKCYNKYATSIEPTGSEKKNTDWIKNSPITSTMECDGYEDSTFSFGDKSKLVAEKTIFSKKRILPNSSRICTATTDIHRNNKMSVMIVEKAKINNIDVSVYHSDGSGSIGGDYSDKASWSYACKKDKMNDKVECYMYQDGFYIFKESSGYTVLVGKDHFPGRVVQVRVGKGKPFTTGDNGNFSKSASKSIINAALKNDSMVTRYTEWPYDTPIDNDVHLEYFNEAVKLLDNIYDNYRK

pLDDT: mean 77.11, std 22.24, range [23.33, 98.69]

Organism: Providencia stuartii (NCBI:txid588)

Foldseek 3Di:
DDDDDDDDDDDDDDDDDDDDPPPPPPPQPAFWKFWFKFAFPDDPLDGDTLTDPRGWIWRDDQQWIKGADPDDDGIDTGDRFDDDDPQKGWDPDQAWIWIAGVVRQKIFIAGPVRRTRIITGRIDGPPPPDDDPPDDPQPDFVLVVPDPQCVVLPFPEEHEQEDPPADSVQEEEADFQFPDSDLDPPWGWYFYWYFDSPPPRHIYTWTWIWDADVNWTWIAIRRWRWTWTHDPPVTQQIKIKGWDQDPPPRWIWIWIDHPQWIWIQTPVGIKIAGHPQADAAWKKWKDFDPDDIDIDHRRRIDDRVSSVVRLVSLLPGQWMKIWTAHPPGRDIDIDTHGSPCSNVVVVSRVSSVVRGDD

Secondary structure (DSSP, 8-state):
-----------------------------SEEEEEEEEEEEEETTEEEEEEEEEEEEEEEETTEEEEE-SSSS-EEEPPP--EEETTEEE---SSEEEEEETTSS-EEEEETT--EEEEEEEEEETTS-------------HHHHT-TTTTTT--SEEEEE--TTS-GGGEEEPPP-BSSS--STT-EEEEEEEEETTTTTEEEEEEEEEEEETTEEEEEETTTS-EEESSSTT-TT-EEEEEEE-TTT--EEEEEEETTEEEEEETTEEEEEE-SSBPTT--EEEEETTSPPEEE-TT-BPPHHHHHHHHHHHTT-S-EEEEEEBTT---EEEEEE--TTHHHHHHHHHHHHHHB--